Protein AF-A0A8H3FXN6-F1 (afdb_monomer_lite)

Radius of gyration: 30.07 Å; chains: 1; bounding box: 70×65×84 Å

Sequence (237 aa):
MEAPGNNITTRARGSSIWLNCTPSPLRTSATRGKISKSPIVSVREIRSPSSLTPKPKRKKPSRAVKRASSKTYAPARLQRAVHLRLAGPGREQMASTIAQCPVLTPEFRSIQDRHQALASTGCTAQFCQAGRMLHTDEPRVGENRALKVVEEDAKIFLQELHQEHFFGSDEAFCERLRTVLKEIRTGAVNAKIRQTQKQGKVGGNWTQTPAELEFGLRRAWRNSRKCIMRSHCEELK

Foldseek 3Di:
DDDDDDDDPPPPPDDDLVPPLDPDPPPPPDDDDDDDDDDDDDDDDDDDDDDDDDDDDDDDDDDDDDDDDDDDDDDDDPDPPPPPPPPDDDPPVVVPPLPDPDPCDPVNVVVCRVQVDDDDQLDDSVGHCVPPPDRPPDDDPPFFDALVVVLVVLLRLLVVCVVVVVDVDSVRSSVVSVVQNVQQVVQWDFDQHPVVSDTHIGTGDDDDDPVSVLVVQLVCLLPPPPDPVNVCSVVDD

Secondary structure (DSSP, 8-state):
--------------S-GGGTT-------------------------------PPPP--PPPP-----------PPP-----------PPPTTSSTTTTT------HHHHHHHHH-S-PPP---BTTB--TT-SS-TTPPPTT---BHHHHHHHHHHHHHHHHHTT-SSSHHHHHHHHHHHHHHHHHT-EEEE-TTT-SEEEEPPP-PPPHHHHHHHHHHHHHT-TT-S-GGGGGG--

pLDDT: mean 70.96, std 23.9, range [34.94, 98.12]

InterPro domains:
  IPR004030 Nitric oxide synthase, N-terminal [PF02898] (166-236)
  IPR036119 Nitric oxide synthase, N-terminal domain superfamily [SSF56512] (114-233)
  IPR044943 Nitric oxide synthase, domain 1 superfamily [G3DSA:3.90.340.10] (113-237)

Organism: NCBI:txid116794

Structure (mmCIF, N/CA/C/O backbone):
data_AF-A0A8H3FXN6-F1
#
_entry.id   AF-A0A8H3FXN6-F1
#
loop_
_atom_site.group_PDB
_atom_site.id
_atom_site.type_symbol
_atom_site.label_atom_id
_atom_site.label_alt_id
_atom_site.label_comp_id
_atom_site.label_asym_id
_atom_site.label_entity_id
_atom_site.label_seq_id
_atom_site.pdbx_PDB_ins_code
_atom_site.Cartn_x
_atom_site.Cartn_y
_atom_site.Cartn_z
_atom_site.occupancy
_atom_site.B_iso_or_equiv
_atom_site.auth_seq_id
_atom_site.auth_comp_id
_atom_site.auth_asym_id
_atom_site.auth_atom_id
_atom_site.pdbx_PDB_model_num
ATOM 1 N N . MET A 1 1 ? 32.580 -27.714 -35.916 1.00 43.75 1 MET A N 1
ATOM 2 C CA . MET A 1 1 ? 32.091 -28.384 -34.695 1.00 43.75 1 MET A CA 1
ATOM 3 C C . MET A 1 1 ? 32.712 -27.671 -33.512 1.00 43.75 1 MET A C 1
ATOM 5 O O . MET A 1 1 ? 33.821 -27.186 -33.665 1.00 43.75 1 MET A O 1
ATOM 9 N N . GLU A 1 2 ? 31.974 -27.623 -32.405 1.00 34.94 2 GLU A N 1
ATOM 10 C CA . GLU A 1 2 ? 32.249 -26.937 -31.129 1.00 34.94 2 GLU A CA 1
ATOM 11 C C . GLU A 1 2 ? 31.715 -25.500 -31.015 1.00 34.94 2 GLU A C 1
ATOM 13 O O . GLU A 1 2 ? 32.158 -24.564 -31.674 1.00 34.94 2 GLU A O 1
ATOM 18 N N . ALA A 1 3 ? 30.688 -25.378 -30.170 1.00 35.88 3 ALA A N 1
ATOM 19 C CA . ALA A 1 3 ? 30.017 -24.154 -29.759 1.00 35.88 3 ALA A CA 1
ATOM 20 C C . ALA A 1 3 ? 30.440 -23.811 -28.317 1.00 35.88 3 ALA A C 1
ATOM 22 O O . ALA A 1 3 ? 30.605 -24.732 -27.514 1.00 35.88 3 ALA A O 1
ATOM 23 N N . PRO A 1 4 ? 30.575 -22.528 -27.943 1.00 50.44 4 PRO A N 1
ATOM 24 C CA . PRO A 1 4 ? 30.863 -22.154 -26.564 1.00 50.44 4 PRO A CA 1
ATOM 25 C C . PRO A 1 4 ? 29.595 -22.182 -25.697 1.00 50.44 4 PRO A C 1
ATOM 27 O O . PRO A 1 4 ? 28.556 -21.618 -26.045 1.00 50.44 4 PRO A O 1
ATOM 30 N N . GLY A 1 5 ? 29.700 -22.875 -24.561 1.00 36.78 5 GLY A N 1
ATOM 31 C CA . GLY A 1 5 ? 28.634 -23.088 -23.587 1.00 36.78 5 GLY A CA 1
ATOM 32 C C . GLY A 1 5 ? 28.272 -21.835 -22.788 1.00 36.78 5 GLY A C 1
ATOM 33 O O . GLY A 1 5 ? 29.130 -21.134 -22.253 1.00 36.78 5 GLY A O 1
ATOM 34 N N . ASN A 1 6 ? 26.968 -21.599 -22.667 1.00 39.00 6 ASN A N 1
ATOM 35 C CA . ASN A 1 6 ? 26.384 -20.567 -21.822 1.00 39.00 6 ASN A CA 1
ATOM 36 C C . ASN A 1 6 ? 26.311 -21.058 -20.368 1.00 39.00 6 ASN A C 1
ATOM 38 O O . ASN A 1 6 ? 25.510 -21.934 -20.045 1.00 39.00 6 ASN A O 1
ATOM 42 N N . ASN A 1 7 ? 27.103 -20.457 -19.478 1.00 36.38 7 ASN A N 1
ATOM 43 C CA . ASN A 1 7 ? 26.926 -20.589 -18.032 1.00 36.38 7 ASN A CA 1
ATOM 44 C C . ASN A 1 7 ? 25.796 -19.656 -17.574 1.00 36.38 7 ASN A C 1
ATOM 46 O O . ASN A 1 7 ? 25.999 -18.463 -17.352 1.00 36.38 7 ASN A O 1
ATOM 50 N N . ILE A 1 8 ? 24.589 -20.206 -17.442 1.00 37.97 8 ILE A N 1
ATOM 51 C CA . ILE A 1 8 ? 23.464 -19.534 -16.789 1.00 37.97 8 ILE A CA 1
ATOM 52 C C . ILE A 1 8 ? 23.576 -19.808 -15.289 1.00 37.97 8 ILE A C 1
ATOM 54 O O . ILE A 1 8 ? 23.179 -20.860 -14.794 1.00 37.97 8 ILE A O 1
ATOM 58 N N . THR A 1 9 ? 24.118 -18.841 -14.554 1.00 35.47 9 THR A N 1
ATOM 59 C CA . THR A 1 9 ? 24.100 -18.832 -13.089 1.00 35.47 9 THR A CA 1
ATOM 60 C C . THR A 1 9 ? 22.669 -18.578 -12.613 1.00 35.47 9 THR A C 1
ATOM 62 O O . THR A 1 9 ? 22.231 -17.435 -12.469 1.00 35.47 9 THR A O 1
ATOM 65 N N . THR A 1 10 ? 21.906 -19.642 -12.368 1.00 35.72 10 THR A N 1
ATOM 66 C CA . THR A 1 10 ? 20.605 -19.581 -11.692 1.00 35.72 10 THR A CA 1
ATOM 67 C C . THR A 1 10 ? 20.797 -19.123 -10.249 1.00 35.72 10 THR A C 1
ATOM 69 O O . THR A 1 10 ? 21.102 -19.910 -9.355 1.00 35.72 10 THR A O 1
ATOM 72 N N . ARG A 1 11 ? 20.619 -17.821 -10.008 1.00 35.28 11 ARG A N 1
ATOM 73 C CA . ARG A 1 11 ? 20.567 -17.247 -8.662 1.00 35.28 11 ARG A CA 1
ATOM 74 C C . ARG A 1 11 ? 19.191 -17.548 -8.068 1.00 35.28 11 ARG A C 1
ATOM 76 O O . ARG A 1 11 ? 18.238 -16.805 -8.283 1.00 35.28 11 ARG A O 1
ATOM 83 N N . ALA A 1 12 ? 19.094 -18.650 -7.331 1.00 36.06 12 ALA A N 1
ATOM 84 C CA . ALA A 1 12 ? 17.946 -18.954 -6.491 1.00 36.06 12 ALA A CA 1
ATOM 85 C C . ALA A 1 12 ? 17.781 -17.844 -5.435 1.00 36.06 12 ALA A C 1
ATOM 87 O O . ALA A 1 12 ? 18.502 -17.800 -4.442 1.00 36.06 12 ALA A O 1
ATOM 88 N N . ARG A 1 13 ? 16.856 -16.906 -5.663 1.00 42.25 13 ARG A N 1
ATOM 89 C CA . ARG A 1 13 ? 16.330 -16.003 -4.629 1.00 42.25 13 ARG A CA 1
ATOM 90 C C . ARG A 1 13 ? 14.926 -16.479 -4.279 1.00 42.25 13 ARG A C 1
ATOM 92 O O . ARG A 1 13 ? 13.942 -15.932 -4.756 1.00 42.25 13 ARG A O 1
ATOM 99 N N . GLY A 1 14 ? 14.857 -17.549 -3.496 1.00 34.94 14 GLY A N 1
ATOM 100 C CA . GLY A 1 14 ? 13.618 -18.065 -2.932 1.00 34.94 14 GLY A CA 1
ATOM 101 C C . GLY A 1 14 ? 13.672 -17.994 -1.411 1.00 34.94 14 GLY A C 1
ATOM 102 O O . GLY A 1 14 ? 14.533 -18.612 -0.801 1.00 34.94 14 GLY A O 1
ATOM 103 N N . SER A 1 15 ? 12.738 -17.245 -0.825 1.00 42.34 15 SER A N 1
ATOM 104 C CA . SER A 1 15 ? 12.152 -17.501 0.498 1.00 42.34 15 SER A CA 1
ATOM 105 C C . SER A 1 15 ? 13.095 -17.724 1.687 1.00 42.34 15 SER A C 1
ATOM 107 O O . SER A 1 15 ? 13.259 -18.849 2.147 1.00 42.34 15 SER A O 1
ATOM 109 N N . SER A 1 16 ? 13.626 -16.651 2.286 1.00 39.72 16 SER A N 1
ATOM 110 C CA . SER A 1 16 ? 14.142 -16.701 3.678 1.00 39.72 16 SER A CA 1
ATOM 111 C C . SER A 1 16 ? 14.073 -15.380 4.470 1.00 39.72 16 SER A C 1
ATOM 113 O O . SER A 1 16 ? 14.360 -15.376 5.661 1.00 39.72 16 SER A O 1
ATOM 115 N N . ILE A 1 17 ? 13.654 -14.254 3.878 1.00 48.31 17 ILE A N 1
ATOM 116 C CA . ILE A 1 17 ? 13.797 -12.922 4.517 1.00 48.31 17 ILE A CA 1
ATOM 117 C C . ILE A 1 17 ? 12.803 -12.696 5.679 1.00 48.31 17 ILE A C 1
ATOM 119 O O . ILE A 1 17 ? 13.013 -11.837 6.532 1.00 48.31 17 ILE A O 1
ATOM 123 N N . TRP A 1 18 ? 11.753 -13.516 5.793 1.00 48.84 18 TRP A N 1
ATOM 124 C CA . TRP A 1 18 ? 10.743 -13.399 6.855 1.00 48.84 18 TRP A CA 1
ATOM 125 C C . TRP A 1 18 ? 11.292 -13.591 8.277 1.00 48.84 18 TRP A C 1
ATOM 127 O O . TRP A 1 18 ? 10.663 -13.141 9.233 1.00 48.84 18 TRP A O 1
ATOM 137 N N . LEU A 1 19 ? 12.453 -14.234 8.429 1.00 52.06 19 LEU A N 1
ATOM 138 C CA . LEU A 1 19 ? 13.020 -14.575 9.736 1.00 52.06 19 LEU A CA 1
ATOM 139 C C . LEU A 1 19 ? 13.847 -13.448 10.378 1.00 52.06 19 LEU A C 1
ATOM 141 O O . LEU A 1 19 ? 14.153 -13.540 11.562 1.00 52.06 19 LEU A O 1
ATOM 145 N N . ASN A 1 20 ? 14.169 -12.369 9.659 1.00 55.69 20 ASN A N 1
ATOM 146 C CA . ASN A 1 20 ? 15.193 -11.423 10.129 1.00 55.69 20 ASN A CA 1
ATOM 147 C C . ASN A 1 20 ? 14.648 -10.209 10.892 1.00 55.69 20 ASN A C 1
ATOM 149 O O . ASN A 1 20 ? 15.409 -9.509 11.554 1.00 55.69 20 ASN A O 1
ATOM 153 N N . CYS A 1 21 ? 13.335 -9.969 10.876 1.00 62.28 21 CYS A N 1
ATOM 154 C CA . CYS A 1 21 ? 12.732 -8.918 11.700 1.00 62.28 21 CYS A CA 1
ATOM 155 C C . CYS A 1 21 ? 12.259 -9.450 13.068 1.00 62.28 21 CYS A C 1
ATOM 157 O O . CYS A 1 21 ? 11.271 -8.955 13.618 1.00 62.28 21 CYS A O 1
ATOM 159 N N . THR A 1 22 ? 12.929 -10.460 13.633 1.00 56.00 22 THR A N 1
ATOM 160 C CA . THR A 1 22 ? 12.712 -10.846 15.033 1.00 56.00 22 THR A CA 1
ATOM 161 C C . THR A 1 22 ? 13.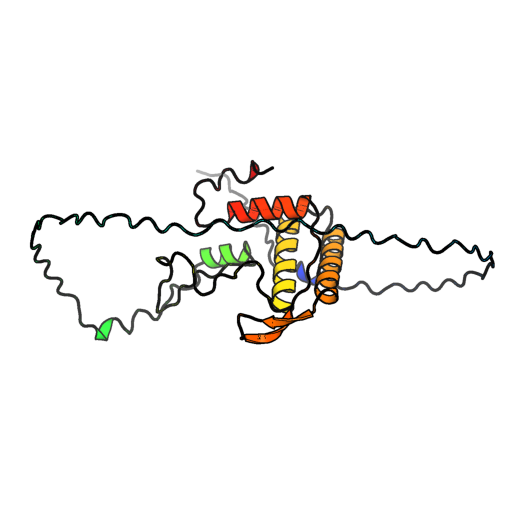175 -9.720 15.959 1.00 56.00 22 THR A C 1
ATOM 163 O O . THR A 1 22 ? 14.203 -9.096 15.692 1.00 56.00 22 THR A O 1
ATOM 166 N N . PRO A 1 23 ? 12.450 -9.427 17.050 1.00 47.31 23 PRO A N 1
ATOM 167 C CA . PRO A 1 23 ? 12.910 -8.458 18.031 1.00 47.31 23 PRO A CA 1
ATOM 168 C C . PRO A 1 23 ? 14.228 -8.949 18.640 1.00 47.31 23 PRO A C 1
ATOM 170 O O . PRO A 1 23 ? 14.245 -9.954 19.349 1.00 47.31 23 PRO A O 1
ATOM 173 N N . SER A 1 24 ? 15.329 -8.246 18.368 1.00 44.00 24 SER A N 1
ATOM 174 C CA . SER A 1 24 ? 16.576 -8.452 19.103 1.00 44.00 24 SER A CA 1
ATOM 175 C C . SER A 1 24 ? 16.290 -8.272 20.598 1.00 44.00 24 SER A C 1
ATOM 177 O O . SER A 1 24 ? 15.687 -7.258 20.972 1.00 44.00 24 SER A O 1
ATOM 179 N N . PRO A 1 25 ? 16.682 -9.220 21.468 1.00 41.62 25 PRO A N 1
ATOM 180 C CA . PRO A 1 25 ? 16.527 -9.041 22.899 1.00 41.62 25 PRO A CA 1
ATOM 181 C C . PRO A 1 25 ? 17.337 -7.813 23.317 1.00 41.62 25 PRO A C 1
ATOM 183 O O . PRO A 1 25 ? 18.534 -7.714 23.042 1.00 41.62 25 PRO A O 1
ATOM 186 N N . LEU A 1 26 ? 16.655 -6.858 23.950 1.00 43.12 26 LEU A N 1
ATOM 187 C CA . LEU A 1 26 ? 17.263 -5.696 24.586 1.00 43.12 26 LEU A CA 1
ATOM 188 C C . LEU A 1 26 ? 18.396 -6.183 25.492 1.00 43.12 26 LEU A C 1
ATOM 190 O O . LEU A 1 26 ? 18.160 -6.803 26.528 1.00 43.12 26 LEU A O 1
ATOM 194 N N . ARG A 1 27 ? 19.637 -5.909 25.088 1.00 36.97 27 ARG A N 1
ATOM 195 C CA . ARG A 1 27 ? 20.821 -6.125 25.912 1.00 36.97 27 ARG A CA 1
ATOM 196 C C . ARG A 1 27 ? 20.776 -5.091 27.033 1.00 36.97 27 ARG A C 1
ATOM 198 O O . ARG A 1 27 ? 21.241 -3.967 26.877 1.00 36.97 27 ARG A O 1
ATOM 205 N N . THR A 1 28 ? 20.162 -5.450 28.155 1.00 39.06 28 THR A N 1
ATOM 206 C CA . THR A 1 28 ? 20.217 -4.673 29.394 1.00 39.06 28 THR A CA 1
ATOM 207 C C . THR A 1 28 ? 21.632 -4.750 29.956 1.00 39.06 28 THR A C 1
ATOM 209 O O . THR A 1 28 ? 21.946 -5.612 30.772 1.00 39.06 28 THR A O 1
ATOM 212 N N . SER A 1 29 ? 22.511 -3.854 29.518 1.00 43.12 29 SER A N 1
ATOM 213 C CA . SER A 1 29 ? 23.706 -3.510 30.283 1.00 43.12 29 SER A CA 1
ATOM 214 C C . SER A 1 29 ? 23.284 -2.564 31.401 1.00 43.12 29 SER A C 1
ATOM 216 O O . SER A 1 29 ? 23.092 -1.367 31.194 1.00 43.12 29 SER A O 1
ATOM 218 N N . ALA A 1 30 ? 23.090 -3.138 32.586 1.00 43.09 30 ALA A N 1
ATOM 219 C CA . ALA A 1 30 ? 22.958 -2.404 33.828 1.00 43.09 30 ALA A CA 1
ATOM 220 C C . ALA A 1 30 ? 24.299 -1.733 34.160 1.00 43.09 30 ALA A C 1
ATOM 222 O O . ALA A 1 30 ? 25.241 -2.391 34.596 1.00 43.09 30 ALA A O 1
ATOM 223 N N . THR A 1 31 ? 24.376 -0.417 33.997 1.00 45.44 31 THR A N 1
ATOM 224 C CA . THR A 1 31 ? 25.416 0.411 34.613 1.00 45.44 31 THR A CA 1
ATOM 225 C C . THR A 1 31 ? 24.757 1.381 35.585 1.00 45.44 31 THR A C 1
ATOM 227 O O . THR A 1 31 ? 24.083 2.337 35.212 1.00 45.44 31 THR A O 1
ATOM 230 N N . ARG A 1 32 ? 24.955 1.089 36.876 1.00 45.00 32 ARG A N 1
ATOM 231 C CA . ARG A 1 32 ? 24.731 1.995 38.009 1.00 45.00 32 ARG A CA 1
ATOM 232 C C . ARG A 1 32 ? 25.528 3.282 37.769 1.00 45.00 32 ARG A C 1
ATOM 234 O O . ARG A 1 32 ? 26.749 3.280 37.893 1.00 45.00 32 ARG A O 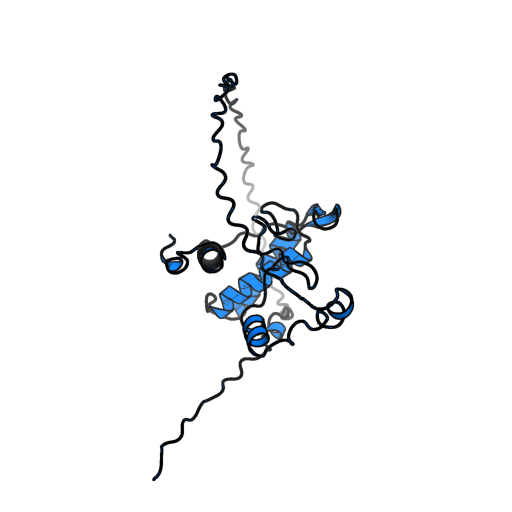1
ATOM 241 N N . GLY A 1 33 ? 24.835 4.372 37.456 1.00 38.41 33 GLY A N 1
ATOM 242 C CA . GLY A 1 33 ? 25.392 5.719 37.341 1.00 38.41 33 GLY A CA 1
ATOM 243 C C . GLY A 1 33 ? 24.646 6.672 38.267 1.00 38.41 33 GLY A C 1
ATOM 244 O O . GLY A 1 33 ? 23.422 6.675 38.310 1.00 38.41 33 GLY A O 1
ATOM 245 N N . LYS A 1 34 ? 25.408 7.410 39.069 1.00 41.28 34 LYS A N 1
ATOM 246 C CA . LYS A 1 34 ? 24.988 8.191 40.236 1.00 41.28 34 LYS A CA 1
ATOM 247 C C . LYS A 1 34 ? 23.980 9.300 39.911 1.00 41.28 34 LYS A C 1
ATOM 249 O O . LYS A 1 34 ? 24.088 9.997 38.910 1.00 41.28 34 LYS A O 1
ATOM 254 N N . ILE A 1 35 ? 23.064 9.489 40.858 1.00 43.03 35 ILE A N 1
ATOM 255 C CA . ILE A 1 35 ? 22.123 10.604 40.974 1.00 43.03 35 ILE A CA 1
ATOM 256 C C . ILE A 1 35 ? 22.919 11.909 41.107 1.00 43.03 35 ILE A C 1
ATOM 258 O O . ILE A 1 35 ? 23.628 12.096 42.095 1.00 43.03 35 ILE A O 1
ATOM 262 N N . SER A 1 36 ? 22.764 12.822 40.150 1.00 44.88 36 SER A N 1
ATOM 263 C CA . SER A 1 36 ? 23.049 14.243 40.347 1.00 44.88 36 SER A CA 1
ATOM 264 C C . SER A 1 36 ? 21.732 15.014 40.219 1.00 44.88 36 SER A C 1
ATOM 266 O O . SER A 1 36 ? 20.963 14.840 39.275 1.00 44.88 36 SER A O 1
ATOM 268 N N . LYS A 1 37 ? 21.432 15.785 41.267 1.00 44.28 37 LYS A N 1
ATOM 269 C CA . LYS A 1 37 ? 20.287 16.690 41.361 1.00 44.28 37 LYS A CA 1
ATOM 270 C C . LYS A 1 37 ? 20.626 17.957 40.586 1.00 44.28 37 LYS A C 1
ATOM 272 O O . LYS A 1 37 ? 21.710 18.508 40.756 1.00 44.28 37 LYS A O 1
ATOM 277 N N . SER A 1 38 ? 19.686 18.454 39.795 1.00 45.53 38 SER A N 1
ATOM 278 C CA . SER A 1 38 ? 19.695 19.815 39.253 1.00 45.53 38 SER A CA 1
ATOM 279 C C . SER A 1 38 ? 18.256 20.272 38.990 1.00 45.53 38 SER A C 1
ATOM 281 O O . SER A 1 38 ? 17.361 19.427 38.916 1.00 45.53 38 SER A O 1
ATOM 283 N N . PRO A 1 39 ? 18.004 21.591 38.989 1.00 47.50 39 PRO A N 1
ATOM 284 C CA . PRO A 1 39 ? 16.828 22.152 39.632 1.00 47.50 39 PRO A CA 1
ATOM 285 C C . PRO A 1 39 ? 15.616 22.329 38.718 1.00 47.50 39 PRO A C 1
ATOM 287 O O . PRO A 1 39 ? 15.704 22.426 37.497 1.00 47.50 39 PRO A O 1
ATOM 290 N N . ILE A 1 40 ? 14.477 22.403 39.402 1.00 43.97 40 ILE A N 1
ATOM 291 C CA . ILE A 1 40 ? 13.141 22.747 38.924 1.00 43.97 40 ILE A CA 1
ATOM 292 C C . ILE A 1 40 ? 13.190 24.083 38.175 1.00 43.97 40 ILE A C 1
ATOM 294 O O . ILE A 1 40 ? 13.468 25.121 38.774 1.00 43.97 40 ILE A O 1
ATOM 298 N N . VAL A 1 41 ? 12.852 24.060 36.886 1.00 42.34 41 VAL A N 1
ATOM 299 C CA . VAL A 1 41 ? 12.505 25.260 36.118 1.00 42.34 41 VAL A CA 1
ATOM 300 C C . VAL A 1 41 ? 11.041 25.141 35.709 1.00 42.34 41 VAL A C 1
ATOM 302 O O . VAL A 1 41 ? 10.660 24.315 34.884 1.00 42.34 41 VAL A O 1
ATOM 305 N N . SER A 1 42 ? 10.220 25.966 36.354 1.00 44.19 42 SER A N 1
ATOM 306 C CA . SER A 1 42 ? 8.819 26.210 36.025 1.00 44.19 42 SER A CA 1
ATOM 307 C C . SER A 1 42 ? 8.741 27.053 34.751 1.00 44.19 42 SER A C 1
ATOM 309 O O . SER A 1 42 ? 9.240 28.179 34.734 1.00 44.19 42 SER A O 1
ATOM 311 N N . VAL A 1 43 ? 8.109 26.535 33.693 1.00 46.00 43 VAL A N 1
ATOM 312 C CA . VAL A 1 43 ? 7.750 27.332 32.509 1.00 46.00 43 VAL A CA 1
ATOM 313 C C . VAL A 1 43 ? 6.287 27.100 32.144 1.00 46.00 43 VAL A C 1
ATOM 315 O O . VAL A 1 43 ? 5.907 26.101 31.545 1.00 46.00 43 VAL A O 1
ATOM 318 N N . ARG A 1 44 ? 5.499 28.082 32.582 1.00 40.97 44 ARG A N 1
ATOM 319 C CA . ARG A 1 44 ? 4.295 28.685 31.992 1.00 40.97 44 ARG A CA 1
ATOM 320 C C . ARG A 1 44 ? 3.542 27.903 30.907 1.00 40.97 44 ARG A C 1
ATOM 322 O O . ARG A 1 44 ? 3.939 27.813 29.751 1.00 40.97 44 ARG A O 1
ATOM 329 N N . GLU A 1 45 ? 2.342 27.526 31.323 1.00 39.91 45 GLU A N 1
ATOM 330 C CA . GLU A 1 45 ? 1.116 27.289 30.568 1.00 39.91 45 GLU A CA 1
ATOM 331 C C . GLU A 1 45 ? 0.883 28.341 29.459 1.00 39.91 45 GLU A C 1
ATOM 333 O O . GLU A 1 45 ? 0.582 29.505 29.729 1.00 39.91 45 GLU A O 1
ATOM 338 N N . ILE A 1 46 ? 1.006 27.931 28.192 1.00 43.16 46 ILE A N 1
ATOM 339 C CA . ILE A 1 46 ? 0.566 28.725 27.036 1.00 43.16 46 ILE A CA 1
ATOM 340 C C . ILE A 1 46 ? -0.866 28.301 26.703 1.00 43.16 46 ILE A C 1
ATOM 342 O O . ILE A 1 46 ? -1.112 27.286 26.049 1.00 43.16 46 ILE A O 1
ATOM 346 N N . ARG A 1 47 ? -1.826 29.104 27.170 1.00 36.78 47 ARG A N 1
ATOM 347 C CA . ARG A 1 47 ? -3.218 29.072 26.711 1.00 36.78 47 ARG A CA 1
ATOM 348 C C . ARG A 1 47 ? -3.266 29.457 25.233 1.00 36.78 47 ARG A C 1
ATOM 350 O O . ARG A 1 47 ? -2.889 30.567 24.869 1.00 36.78 47 ARG A O 1
ATOM 357 N N . SER A 1 48 ? -3.772 28.556 24.396 1.00 44.41 48 SER A N 1
ATOM 358 C CA . SER A 1 48 ? -4.139 28.865 23.011 1.00 44.41 48 SER A CA 1
ATOM 359 C C . SER A 1 48 ? -5.527 29.519 22.972 1.00 44.41 48 SER A C 1
ATOM 361 O O . SER A 1 48 ? -6.478 28.918 23.477 1.00 44.41 48 SER A O 1
ATOM 363 N N . PRO A 1 49 ? -5.689 30.717 22.386 1.00 47.25 49 PRO A N 1
ATOM 364 C CA . PRO A 1 49 ? -7.000 31.321 22.205 1.00 47.25 49 PRO A CA 1
ATOM 365 C C . PRO A 1 49 ? -7.729 30.713 21.001 1.00 47.25 49 PRO A C 1
ATOM 367 O O . PRO A 1 49 ? -7.351 30.867 19.841 1.00 47.25 49 PRO A O 1
ATOM 370 N N . SER A 1 50 ? -8.834 30.048 21.312 1.00 40.91 50 SER A N 1
ATOM 371 C CA . SER A 1 50 ? -9.930 29.711 20.413 1.00 40.91 50 SER A CA 1
ATOM 372 C C . SER A 1 50 ? -10.562 30.976 19.821 1.00 40.91 50 SER A C 1
ATOM 374 O O . SER A 1 50 ? -11.174 31.756 20.548 1.00 40.91 50 SER A O 1
ATOM 376 N N . SER A 1 51 ? -10.478 31.150 18.501 1.00 43.97 51 SER A N 1
ATOM 377 C CA . SER A 1 51 ? -11.327 32.088 17.757 1.00 43.97 51 SER A CA 1
ATOM 378 C C . SER A 1 51 ? -12.111 31.336 16.679 1.00 43.97 51 SER A C 1
ATOM 380 O O . SER A 1 51 ? -11.623 30.971 15.612 1.00 43.97 51 SER A O 1
ATOM 382 N N . LEU A 1 52 ? -13.369 31.060 17.021 1.00 42.25 52 LEU A N 1
ATOM 383 C CA . LEU A 1 52 ? -14.417 30.619 16.113 1.00 42.25 52 LEU A CA 1
ATOM 384 C C . LEU A 1 52 ? -14.841 31.818 15.262 1.00 42.25 52 LEU A C 1
ATOM 386 O O . LEU A 1 52 ? -15.425 32.766 15.782 1.00 42.25 52 LEU A O 1
ATOM 390 N N . THR A 1 53 ? -14.591 31.769 13.956 1.00 54.28 53 THR A N 1
ATOM 391 C CA . THR A 1 53 ? -15.272 32.650 13.001 1.00 54.28 53 THR A CA 1
ATOM 392 C C . THR A 1 53 ? -16.439 31.891 12.354 1.00 54.28 53 THR A C 1
ATOM 394 O O . THR A 1 53 ? -16.267 30.760 11.883 1.00 54.28 53 THR A O 1
ATOM 397 N N . PRO A 1 54 ? -17.661 32.454 12.344 1.00 48.69 54 PRO A N 1
ATOM 398 C CA . PRO A 1 54 ? -18.817 31.803 11.744 1.00 48.69 54 PRO A CA 1
ATOM 399 C C . PRO A 1 54 ? -18.756 31.877 10.210 1.00 48.69 54 PRO A C 1
ATOM 401 O O . PRO A 1 54 ? -18.675 32.951 9.617 1.00 48.69 54 PRO A O 1
ATOM 404 N N . LYS A 1 55 ? -18.832 30.712 9.551 1.00 53.09 55 LYS A N 1
ATOM 405 C CA . LYS A 1 55 ? -18.923 30.605 8.085 1.00 53.09 55 LYS A CA 1
ATOM 406 C C . LYS A 1 55 ? -20.251 31.192 7.568 1.00 53.09 55 LYS A C 1
ATOM 408 O O . LYS A 1 55 ? -21.311 30.830 8.087 1.00 53.09 55 LYS A O 1
ATOM 413 N N . PRO A 1 56 ? -20.243 32.004 6.495 1.00 50.84 56 PRO A N 1
ATOM 414 C CA . PRO A 1 56 ? -21.465 32.503 5.872 1.00 50.84 56 PRO A CA 1
ATOM 415 C C . PRO A 1 56 ? -22.231 31.383 5.148 1.00 50.84 56 PRO A C 1
ATOM 417 O O . PRO A 1 56 ? -21.684 30.631 4.336 1.00 50.84 56 PRO A O 1
ATOM 420 N N . LYS A 1 57 ? -23.535 31.287 5.436 1.00 48.56 57 LYS A N 1
ATOM 421 C CA . LYS A 1 57 ? -24.484 30.359 4.804 1.00 48.56 57 LYS A CA 1
ATOM 422 C C . LYS A 1 57 ? -24.646 30.704 3.316 1.00 48.56 57 LYS A C 1
ATOM 424 O O . LYS A 1 57 ? -25.368 31.633 2.962 1.00 48.56 57 LYS A O 1
ATOM 429 N N . ARG A 1 58 ? -24.012 29.933 2.426 1.00 49.84 58 ARG A N 1
ATOM 430 C CA . ARG A 1 58 ? -24.289 29.984 0.981 1.00 49.84 58 ARG A CA 1
ATOM 431 C C . ARG A 1 58 ? -25.680 29.404 0.694 1.00 49.84 58 ARG A C 1
ATOM 433 O O . ARG A 1 58 ? -25.925 28.217 0.904 1.00 49.84 58 ARG A O 1
ATOM 440 N N . LYS A 1 59 ? -26.581 30.264 0.209 1.00 51.72 59 LYS A N 1
ATOM 441 C CA . LYS A 1 59 ? -27.900 29.915 -0.339 1.00 51.72 59 LYS A CA 1
ATOM 442 C C . LYS A 1 59 ? -27.722 28.985 -1.550 1.00 51.72 59 LYS A C 1
ATOM 444 O O . LYS A 1 59 ? -26.952 29.295 -2.455 1.00 51.72 59 LYS A O 1
ATOM 449 N N . LYS A 1 60 ? -28.428 27.849 -1.564 1.00 49.84 60 LYS A N 1
ATOM 450 C CA . LYS A 1 60 ? -28.524 26.950 -2.726 1.00 49.84 60 LYS A CA 1
ATOM 451 C C . LYS A 1 60 ? -29.502 27.560 -3.744 1.00 49.84 60 LYS A C 1
ATOM 453 O O . LYS A 1 60 ? -30.644 27.799 -3.353 1.00 49.84 60 LYS A O 1
ATOM 458 N N . PRO A 1 61 ? -29.123 27.794 -5.011 1.00 50.34 61 PRO A N 1
ATOM 459 C CA . PRO A 1 61 ? -30.097 28.120 -6.040 1.00 50.34 61 PRO A CA 1
ATOM 460 C C . PRO A 1 61 ? -30.942 26.890 -6.391 1.00 50.34 61 PRO A C 1
ATOM 462 O O . PRO A 1 61 ? -30.461 25.757 -6.471 1.00 50.34 61 PRO A O 1
ATOM 465 N N . SER A 1 62 ? -32.232 27.157 -6.550 1.00 46.53 62 SER A N 1
ATOM 466 C CA . SER A 1 62 ? -33.309 26.235 -6.874 1.00 46.53 62 SER A CA 1
ATOM 467 C C . SER A 1 62 ? -33.096 25.520 -8.207 1.00 46.53 62 SER A C 1
ATOM 469 O O . SER A 1 62 ? -32.730 26.104 -9.224 1.00 46.53 62 SER A O 1
ATOM 471 N N . ARG A 1 63 ? -33.399 24.227 -8.170 1.00 42.38 63 ARG A N 1
ATOM 472 C CA . ARG A 1 63 ? -33.382 23.246 -9.250 1.00 42.38 63 ARG A CA 1
ATOM 473 C C . ARG A 1 63 ? -34.405 23.622 -10.334 1.00 42.38 63 ARG A C 1
ATOM 475 O O . ARG A 1 63 ? -35.595 23.400 -10.147 1.00 42.38 63 ARG A O 1
ATOM 482 N N . ALA A 1 64 ? -33.953 24.146 -11.472 1.00 42.59 64 ALA A N 1
ATOM 483 C CA . ALA A 1 64 ? -34.768 24.232 -12.684 1.00 42.59 64 ALA A CA 1
ATOM 484 C C . ALA A 1 64 ? -34.560 22.957 -13.516 1.00 42.59 64 ALA A C 1
ATOM 486 O O . ALA A 1 64 ? -33.530 22.769 -14.162 1.00 42.59 64 ALA A O 1
ATOM 487 N N . VAL A 1 65 ? -35.537 22.052 -13.461 1.00 45.66 65 VAL A N 1
ATOM 488 C CA . VAL A 1 65 ? -35.603 20.850 -14.298 1.00 45.66 65 VAL A CA 1
ATOM 489 C C . VAL A 1 65 ? -36.059 21.278 -15.693 1.00 45.66 65 VAL A C 1
ATOM 491 O O . VAL A 1 65 ? -37.252 21.442 -15.937 1.00 45.66 65 VAL A O 1
ATOM 494 N N . LYS A 1 66 ? -35.122 21.474 -16.626 1.00 44.66 66 LYS A N 1
ATOM 495 C CA . LYS A 1 66 ? -35.457 21.541 -18.054 1.00 44.66 66 LYS A CA 1
ATOM 496 C C . LYS A 1 66 ? -35.644 20.113 -18.568 1.00 44.66 66 LYS A C 1
ATOM 498 O O . LYS A 1 66 ? -34.684 19.356 -18.682 1.00 44.66 66 LYS A O 1
ATOM 503 N N . ARG A 1 67 ? -36.901 19.750 -18.846 1.00 42.59 67 ARG A N 1
ATOM 504 C CA . ARG A 1 67 ? -37.278 18.561 -19.623 1.00 42.59 67 ARG A CA 1
ATOM 505 C C . ARG A 1 67 ? -36.643 18.676 -21.011 1.00 42.59 67 ARG A C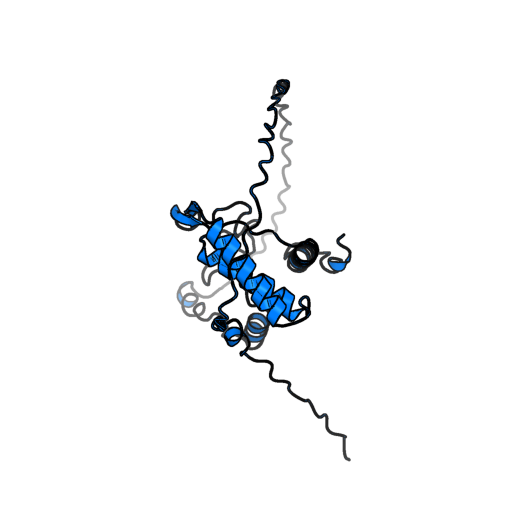 1
ATOM 507 O O . ARG A 1 67 ? -37.048 19.524 -21.799 1.00 42.59 67 ARG A O 1
ATOM 514 N N . ALA A 1 68 ? -35.650 17.840 -21.299 1.00 41.84 68 ALA A N 1
ATOM 515 C CA . ALA A 1 68 ? -35.175 17.645 -22.659 1.00 41.84 68 ALA A CA 1
ATOM 516 C C . ALA A 1 68 ? -36.120 16.667 -23.366 1.00 41.84 68 ALA A C 1
ATOM 518 O O . ALA A 1 68 ? -36.331 15.544 -22.914 1.00 41.84 68 ALA A O 1
ATOM 519 N N . SER A 1 69 ? -36.714 17.157 -24.450 1.00 42.16 69 SER A N 1
ATOM 520 C CA . SER A 1 69 ? -37.571 16.436 -25.381 1.00 42.16 69 SER A CA 1
ATOM 521 C C . SER A 1 69 ? -36.890 15.163 -25.886 1.00 42.16 69 SER A C 1
ATOM 523 O O . SER A 1 69 ? -35.861 15.220 -26.558 1.00 42.16 69 SER A O 1
ATOM 525 N N . SER A 1 70 ? -37.500 14.017 -25.601 1.00 41.06 70 SER A N 1
ATOM 526 C CA . SER A 1 70 ? -37.208 12.727 -26.217 1.00 41.06 70 SER A CA 1
ATOM 527 C C . SER A 1 70 ? -37.478 12.805 -27.722 1.00 41.06 70 SER A C 1
ATOM 529 O O . SER A 1 70 ? -38.625 12.722 -28.155 1.00 41.06 70 SER A O 1
ATOM 531 N N . LYS A 1 71 ? -36.429 12.994 -28.531 1.00 42.19 71 LYS A N 1
ATOM 532 C CA . LYS A 1 71 ? -36.493 12.707 -29.967 1.00 42.19 71 LYS A CA 1
ATOM 533 C C . LYS A 1 71 ? -36.407 11.196 -30.144 1.00 42.19 71 LYS A C 1
ATOM 535 O O . LYS A 1 71 ? -35.366 10.586 -29.921 1.00 42.19 71 LYS A O 1
ATOM 540 N N . THR A 1 72 ? -37.537 10.617 -30.516 1.00 38.22 72 THR A N 1
ATOM 541 C CA . THR A 1 72 ? -37.709 9.242 -30.969 1.00 38.22 72 THR A CA 1
ATOM 542 C C . THR A 1 72 ? -36.843 9.031 -32.210 1.00 38.22 72 THR A C 1
ATOM 544 O O . THR A 1 72 ? -37.147 9.557 -33.277 1.00 38.22 72 THR A O 1
ATOM 547 N N . TYR A 1 73 ? -35.738 8.302 -32.073 1.00 38.19 73 TYR A N 1
ATOM 548 C CA . TYR A 1 73 ? -34.987 7.786 -33.213 1.00 38.19 73 TYR A CA 1
ATOM 549 C C . TYR A 1 73 ? -35.465 6.354 -33.443 1.00 38.19 73 TYR A C 1
ATOM 551 O O . TYR A 1 73 ? -35.195 5.467 -32.636 1.00 38.19 73 TYR A O 1
ATOM 559 N N . ALA A 1 74 ? -36.244 6.149 -34.501 1.00 41.53 74 ALA A N 1
ATOM 560 C CA . ALA A 1 74 ? -36.625 4.825 -34.967 1.00 41.53 74 ALA A CA 1
ATOM 561 C C . ALA A 1 74 ? -35.459 4.243 -35.785 1.00 41.53 74 ALA A C 1
ATOM 563 O O . ALA A 1 74 ? -35.113 4.826 -36.814 1.00 41.53 74 ALA A O 1
ATOM 564 N N . PRO A 1 75 ? -34.828 3.125 -35.383 1.00 48.28 75 PRO A N 1
ATOM 565 C CA . PRO A 1 75 ? -33.910 2.436 -36.273 1.00 48.28 75 PRO A CA 1
ATOM 566 C C . PRO A 1 75 ? -34.707 1.623 -37.300 1.00 48.28 75 PRO A C 1
ATOM 568 O O . PRO A 1 75 ? -35.564 0.805 -36.958 1.00 48.28 75 PRO A O 1
ATOM 571 N N . ALA A 1 76 ? -34.413 1.872 -38.575 1.00 45.06 76 ALA A N 1
ATOM 572 C CA . ALA A 1 76 ? -34.936 1.126 -39.705 1.00 45.06 76 ALA A CA 1
ATOM 573 C C . ALA A 1 76 ? -34.622 -0.374 -39.560 1.00 45.06 76 ALA A C 1
ATOM 575 O O . ALA A 1 76 ? -33.475 -0.780 -39.367 1.00 45.06 76 ALA A O 1
ATOM 576 N N . ARG A 1 77 ? -35.671 -1.198 -39.673 1.00 43.09 77 ARG A N 1
ATOM 577 C CA . ARG A 1 77 ? -35.595 -2.652 -39.837 1.00 43.09 77 ARG A CA 1
ATOM 578 C C . ARG A 1 77 ? -34.790 -2.982 -41.095 1.00 43.09 77 ARG A C 1
ATOM 580 O O . ARG A 1 77 ? -35.309 -2.890 -42.200 1.00 43.09 77 ARG A O 1
ATOM 587 N N . LEU A 1 78 ? -33.571 -3.469 -40.914 1.00 45.53 78 LEU A N 1
ATOM 588 C CA . LEU A 1 78 ? -32.910 -4.347 -41.876 1.00 45.53 78 LEU A CA 1
ATOM 589 C C . LEU A 1 78 ? -32.951 -5.757 -41.288 1.00 45.53 78 LEU A C 1
ATOM 591 O O . LEU A 1 78 ? -32.053 -6.196 -40.574 1.00 45.53 78 LEU A O 1
ATOM 595 N N . GLN A 1 79 ? -34.059 -6.455 -41.543 1.00 42.72 79 GLN A N 1
ATOM 596 C CA . GLN A 1 79 ? -34.145 -7.892 -41.315 1.00 42.72 79 GLN A CA 1
ATOM 597 C C . GLN A 1 79 ? -33.323 -8.594 -42.399 1.00 42.72 79 GLN A C 1
ATOM 599 O O . GLN A 1 79 ? -33.810 -8.857 -43.493 1.00 42.72 79 GLN A O 1
ATOM 604 N N . ARG A 1 80 ? -32.063 -8.912 -42.095 1.00 43.78 80 ARG A N 1
ATOM 605 C CA . ARG A 1 80 ? -31.388 -10.054 -42.719 1.00 43.78 80 ARG A CA 1
ATOM 606 C C . ARG A 1 80 ? -31.475 -11.217 -41.744 1.00 43.78 80 ARG A C 1
ATOM 608 O O . ARG A 1 80 ? -30.722 -11.292 -40.779 1.00 43.78 80 ARG A O 1
ATOM 615 N N . ALA A 1 81 ? -32.438 -12.097 -41.993 1.00 41.81 81 ALA A N 1
ATOM 616 C CA . ALA A 1 81 ? -32.516 -13.398 -41.354 1.00 41.81 81 ALA A CA 1
ATOM 617 C C . ALA A 1 81 ? -31.326 -14.243 -41.832 1.00 41.81 81 ALA A C 1
ATOM 619 O O . ALA A 1 81 ? -31.361 -14.833 -42.908 1.00 41.81 81 ALA A O 1
ATOM 620 N N . VAL A 1 82 ? -30.251 -14.278 -41.045 1.00 46.12 82 VAL A N 1
ATOM 621 C CA . VAL A 1 82 ? -29.219 -15.306 -41.188 1.00 46.12 82 VAL A CA 1
ATOM 622 C C . VAL A 1 82 ? -29.677 -16.484 -40.343 1.00 46.12 82 VAL A C 1
ATOM 624 O O . VAL A 1 82 ? -29.557 -16.482 -39.120 1.00 46.12 82 VAL A O 1
ATOM 627 N N . HIS A 1 83 ? -30.261 -17.478 -41.004 1.00 41.53 83 HIS A N 1
ATOM 628 C CA . HIS A 1 83 ? -30.637 -18.739 -40.384 1.00 41.53 83 HIS A CA 1
ATOM 629 C C . HIS A 1 83 ? -29.362 -19.567 -40.141 1.00 41.53 83 HIS A C 1
ATOM 631 O O . HIS A 1 83 ? -29.043 -20.494 -40.879 1.00 41.53 83 HIS A O 1
ATOM 637 N N . LEU A 1 84 ? -28.592 -19.210 -39.112 1.00 41.41 84 LEU A N 1
ATOM 638 C CA . LEU A 1 84 ? -27.499 -20.039 -38.608 1.00 41.41 84 LEU A CA 1
ATOM 639 C C . LEU A 1 84 ? -28.115 -21.182 -37.794 1.00 41.41 84 LEU A C 1
ATOM 641 O O . LEU A 1 84 ? -28.485 -21.019 -36.633 1.00 41.41 84 LEU A O 1
ATOM 645 N N . ARG A 1 85 ? -28.266 -22.350 -38.429 1.00 43.69 85 ARG A N 1
ATOM 646 C CA . ARG A 1 85 ? -28.493 -23.618 -37.728 1.00 43.69 85 ARG A CA 1
ATOM 647 C C . ARG A 1 85 ? -27.245 -23.933 -36.901 1.00 43.69 85 ARG A C 1
ATOM 649 O O . ARG A 1 85 ? -26.295 -24.512 -37.412 1.00 43.69 85 ARG A O 1
ATOM 656 N N . LEU A 1 86 ? -27.250 -23.558 -35.626 1.00 43.41 86 LEU A N 1
ATOM 657 C CA . LEU A 1 86 ? -26.328 -24.116 -34.642 1.00 43.41 86 LEU A CA 1
ATOM 658 C C . LEU A 1 86 ? -26.968 -25.383 -34.073 1.00 43.41 86 LEU A C 1
ATOM 660 O O . LEU A 1 86 ? -27.734 -25.334 -33.115 1.00 43.41 86 LEU A O 1
ATOM 664 N N . ALA A 1 87 ? -26.668 -26.522 -34.694 1.00 48.94 87 ALA A N 1
ATOM 665 C CA . ALA A 1 87 ? -26.787 -27.809 -34.027 1.00 48.94 87 ALA A CA 1
ATOM 666 C C . ALA A 1 87 ? -25.619 -27.909 -33.031 1.00 48.94 87 ALA A C 1
ATOM 668 O O . ALA A 1 87 ? -24.504 -28.259 -33.405 1.00 48.94 87 ALA A O 1
ATOM 669 N N . GLY A 1 88 ? -25.859 -27.496 -31.785 1.00 48.22 88 GLY A N 1
ATOM 670 C CA . GLY A 1 88 ? -24.935 -27.676 -30.664 1.00 48.22 88 GLY A CA 1
ATOM 671 C C . GLY A 1 88 ? -25.409 -28.823 -29.762 1.00 48.22 88 GLY A C 1
ATOM 672 O O . GLY A 1 88 ? -26.621 -29.001 -29.620 1.00 48.22 88 GLY A O 1
ATOM 673 N N . PRO A 1 89 ? -24.497 -29.613 -29.168 1.00 43.06 89 PRO A N 1
ATOM 674 C CA . PRO A 1 89 ? -24.855 -30.763 -28.343 1.00 43.06 89 PRO A CA 1
ATOM 675 C C . PRO A 1 89 ? -25.607 -30.344 -27.070 1.00 43.06 89 PRO A C 1
ATOM 677 O O . PRO A 1 89 ? -25.481 -29.218 -26.584 1.00 43.06 89 PRO A O 1
ATOM 680 N N . GLY A 1 90 ? -26.426 -31.267 -26.558 1.00 41.62 90 GLY A N 1
ATOM 681 C CA . GLY A 1 90 ? -27.368 -31.057 -25.460 1.00 41.62 90 GLY A CA 1
ATOM 682 C C . GLY A 1 90 ? -26.751 -30.471 -24.185 1.00 41.62 90 GLY A C 1
ATOM 683 O O . GLY A 1 90 ? -25.616 -30.765 -23.810 1.00 41.62 90 GLY A O 1
ATOM 684 N N . ARG A 1 91 ? -27.559 -29.658 -23.489 1.00 52.22 91 ARG A N 1
ATOM 685 C CA . ARG A 1 91 ? -27.221 -28.935 -22.247 1.00 52.22 91 ARG A CA 1
ATOM 686 C C . ARG A 1 91 ? -26.682 -29.811 -21.108 1.00 52.22 91 ARG A C 1
ATOM 688 O O . ARG A 1 91 ? -26.059 -29.272 -20.201 1.00 52.22 91 ARG A O 1
ATOM 695 N N . GLU A 1 92 ? -26.885 -31.124 -21.143 1.00 47.88 92 GLU A N 1
ATOM 696 C CA . GLU A 1 92 ? -26.463 -32.031 -20.068 1.00 47.88 92 GLU A CA 1
ATOM 697 C C . GLU A 1 92 ? -24.979 -32.427 -20.131 1.00 47.88 92 GLU A C 1
ATOM 699 O O . GLU A 1 92 ? -24.414 -32.789 -19.104 1.00 47.88 92 GLU A O 1
ATOM 704 N N . GLN A 1 93 ? -24.296 -32.273 -21.274 1.00 44.31 93 GLN A N 1
ATOM 705 C CA . GLN A 1 93 ? -22.864 -32.615 -21.386 1.00 44.31 93 GLN A CA 1
ATOM 706 C C . GLN A 1 93 ? -21.908 -31.443 -21.103 1.00 44.31 93 GLN A C 1
ATOM 708 O O . GLN A 1 93 ? -20.707 -31.654 -20.956 1.00 44.31 93 GLN A O 1
ATOM 713 N N . MET A 1 94 ? -22.407 -30.210 -20.953 1.00 46.16 94 MET A N 1
ATOM 714 C CA . MET A 1 94 ? -21.564 -29.057 -20.592 1.00 46.16 94 MET A CA 1
ATOM 715 C C . MET A 1 94 ? -21.277 -28.945 -19.086 1.00 46.16 94 MET A C 1
ATOM 717 O O . MET A 1 94 ? -20.343 -28.248 -18.698 1.00 46.16 94 MET A O 1
ATOM 721 N N . ALA A 1 95 ? -22.025 -29.644 -18.228 1.00 43.50 95 ALA A N 1
ATOM 722 C CA . ALA A 1 95 ? -21.842 -29.563 -16.777 1.00 43.50 95 ALA A CA 1
ATOM 723 C C . ALA A 1 95 ? -20.597 -30.319 -16.267 1.00 43.50 95 ALA A C 1
ATOM 725 O O . ALA A 1 95 ? -20.084 -29.996 -15.198 1.00 43.50 95 ALA A O 1
ATOM 726 N N . SER A 1 96 ? -20.076 -31.289 -17.029 1.00 44.66 96 SER A N 1
ATOM 727 C CA . SER A 1 96 ? -18.983 -32.168 -16.580 1.00 44.66 96 SER A CA 1
ATOM 728 C C . SER A 1 96 ? -17.575 -31.688 -16.962 1.00 44.66 96 SER A C 1
ATOM 730 O O . SER A 1 96 ? -16.597 -32.243 -16.464 1.00 44.66 96 SER A O 1
ATOM 732 N N . THR A 1 97 ? -17.441 -30.665 -17.813 1.00 44.94 97 THR A N 1
ATOM 733 C CA . THR A 1 97 ? -16.130 -30.249 -18.368 1.00 44.94 97 THR A CA 1
ATOM 734 C C . THR A 1 97 ? -15.683 -28.859 -17.894 1.00 44.94 97 THR A C 1
ATOM 736 O O . THR A 1 97 ? -14.553 -28.455 -18.137 1.00 44.94 97 THR A O 1
ATOM 739 N N . ILE A 1 98 ? -16.521 -28.131 -17.145 1.00 50.12 98 ILE A N 1
ATOM 740 C CA . ILE A 1 98 ? -16.194 -26.796 -16.588 1.00 50.12 98 ILE A CA 1
ATOM 741 C C . ILE A 1 98 ? -15.561 -26.912 -15.178 1.00 50.12 98 ILE A C 1
ATOM 743 O O . ILE A 1 98 ? -15.303 -25.922 -14.501 1.00 50.12 98 ILE A O 1
ATOM 747 N N . ALA A 1 99 ? -15.266 -28.129 -14.712 1.00 48.72 99 ALA A N 1
ATOM 748 C CA . ALA A 1 99 ? -14.687 -28.369 -13.387 1.00 48.72 99 ALA A CA 1
ATOM 749 C C . ALA A 1 99 ? -13.151 -28.255 -13.330 1.00 48.72 99 ALA A C 1
ATOM 751 O O . ALA A 1 99 ? -12.568 -28.430 -12.262 1.00 48.72 99 ALA A O 1
ATOM 752 N N . GLN A 1 100 ? -12.478 -27.952 -14.441 1.00 47.66 100 GLN A N 1
ATOM 753 C CA . GLN A 1 100 ? -11.030 -27.757 -14.453 1.00 47.66 100 GLN A CA 1
ATOM 754 C C . GLN A 1 100 ? -10.719 -26.323 -14.868 1.00 47.66 100 GLN A C 1
ATOM 756 O O . GLN A 1 100 ? -10.555 -26.014 -16.046 1.00 47.66 100 GLN A O 1
ATOM 761 N N . CYS A 1 101 ? -10.602 -25.432 -13.876 1.00 50.56 101 CYS A N 1
ATOM 762 C CA . CYS A 1 101 ? -9.704 -24.292 -14.041 1.00 50.56 101 CYS A CA 1
ATOM 763 C C . CYS A 1 101 ? -8.367 -24.864 -14.535 1.00 50.56 101 CYS A C 1
ATOM 765 O O . CYS A 1 101 ? -7.870 -25.791 -13.885 1.00 50.56 101 CYS A O 1
ATOM 767 N N . PRO A 1 102 ? -7.800 -24.383 -15.657 1.00 54.31 102 PRO A N 1
ATOM 768 C CA . PRO A 1 102 ? -6.506 -24.862 -16.102 1.00 54.31 102 PRO A CA 1
ATOM 769 C C . PRO A 1 102 ? -5.535 -24.696 -14.935 1.00 54.31 102 PRO A C 1
ATOM 771 O O . PRO A 1 102 ? -5.410 -23.618 -14.350 1.00 54.31 102 PRO A O 1
ATOM 774 N N . VAL A 1 103 ? -4.978 -25.839 -14.546 1.00 57.28 103 VAL A N 1
ATOM 775 C CA . VAL A 1 103 ? -3.970 -26.070 -13.513 1.00 57.28 103 VAL A CA 1
ATOM 776 C C . VAL A 1 103 ? -3.053 -24.858 -13.380 1.00 57.28 103 VAL A C 1
ATOM 778 O O . VAL A 1 103 ? -2.632 -24.343 -14.410 1.00 57.28 103 VAL A O 1
ATOM 781 N N . LEU A 1 104 ? -2.738 -24.435 -12.141 1.00 62.12 104 LEU A N 1
ATOM 782 C CA . LEU A 1 104 ? -1.730 -23.407 -11.826 1.00 62.12 104 LEU A CA 1
ATOM 783 C C . LEU A 1 104 ? -0.561 -23.497 -12.811 1.00 62.12 104 LEU A C 1
ATOM 785 O O . LEU A 1 104 ? 0.329 -24.335 -12.636 1.00 62.12 104 LEU A O 1
ATOM 789 N N . THR A 1 105 ? -0.581 -22.665 -13.848 1.00 76.31 105 THR A N 1
ATOM 790 C CA . THR A 1 105 ? 0.448 -22.737 -14.872 1.00 76.31 105 THR A CA 1
ATOM 791 C C . THR A 1 105 ? 1.759 -22.234 -14.257 1.00 76.31 105 THR A C 1
ATOM 793 O O . THR A 1 105 ? 1.728 -21.449 -13.294 1.00 76.31 105 THR A O 1
ATOM 796 N N . PRO A 1 106 ? 2.928 -22.683 -14.741 1.00 84.69 106 PRO A N 1
ATOM 797 C CA . PRO A 1 106 ? 4.221 -22.162 -14.288 1.00 84.69 106 PRO A CA 1
ATOM 798 C C . PRO A 1 106 ? 4.284 -20.623 -14.287 1.00 84.69 106 PRO A C 1
ATOM 800 O O . PRO A 1 106 ? 4.898 -20.014 -13.414 1.00 84.69 106 PRO A O 1
ATOM 803 N N . GLU A 1 107 ? 3.576 -19.987 -15.216 1.00 84.44 107 GLU A N 1
ATOM 804 C CA . GLU A 1 107 ? 3.444 -18.541 -15.365 1.00 84.44 107 GLU A CA 1
ATOM 805 C C . GLU A 1 107 ? 2.645 -17.929 -14.218 1.00 84.44 107 GLU A C 1
ATOM 807 O O . GLU A 1 107 ? 3.080 -16.930 -13.651 1.00 84.44 107 GLU A O 1
ATOM 812 N N . PHE A 1 108 ? 1.515 -18.531 -13.827 1.00 83.62 108 PHE A N 1
ATOM 813 C CA . PHE A 1 108 ? 0.753 -18.052 -12.674 1.00 83.62 108 PHE A CA 1
ATOM 814 C C . PHE A 1 108 ? 1.582 -18.131 -11.389 1.00 83.62 108 PHE A C 1
ATOM 816 O O . PHE A 1 108 ? 1.584 -17.180 -10.611 1.00 83.62 108 PHE A O 1
ATOM 823 N N . ARG A 1 109 ? 2.351 -19.214 -11.201 1.00 84.12 109 ARG A N 1
ATOM 824 C CA . ARG A 1 109 ? 3.289 -19.319 -10.071 1.00 84.12 109 ARG A CA 1
ATOM 825 C C . ARG A 1 109 ? 4.346 -18.223 -10.127 1.00 84.12 109 ARG A C 1
ATOM 827 O O . ARG A 1 109 ? 4.531 -17.523 -9.144 1.00 84.12 109 ARG A O 1
ATOM 834 N N . SER A 1 110 ? 4.948 -17.985 -11.293 1.00 85.88 110 SER A N 1
ATOM 835 C CA . SER A 1 110 ? 5.934 -16.909 -11.454 1.00 85.88 110 SER A CA 1
ATOM 836 C C . SER A 1 110 ? 5.352 -15.520 -11.163 1.00 85.88 110 SER A C 1
ATOM 838 O O . SER A 1 110 ? 6.038 -14.673 -10.594 1.00 85.88 110 SER A O 1
ATOM 840 N N . ILE A 1 111 ? 4.092 -15.275 -11.534 1.00 85.38 111 ILE A N 1
ATOM 841 C CA . ILE A 1 111 ? 3.381 -14.034 -11.203 1.00 85.38 111 ILE A CA 1
ATOM 842 C C . ILE A 1 111 ? 3.169 -13.942 -9.691 1.00 85.38 111 ILE A C 1
ATOM 844 O O . ILE A 1 111 ? 3.442 -12.896 -9.114 1.00 85.38 111 ILE A O 1
ATOM 848 N N . GLN A 1 112 ? 2.719 -15.019 -9.049 1.00 83.12 112 GLN A N 1
ATOM 849 C CA . GLN A 1 112 ? 2.486 -15.063 -7.606 1.00 83.12 112 GLN A CA 1
ATOM 850 C C . GLN A 1 112 ? 3.785 -14.891 -6.801 1.00 83.12 112 GLN A C 1
ATOM 852 O O . GLN A 1 112 ? 3.785 -14.208 -5.780 1.00 83.12 112 GLN A O 1
ATOM 857 N N . ASP A 1 113 ? 4.900 -15.430 -7.295 1.00 82.19 113 ASP A N 1
ATOM 858 C CA . ASP A 1 113 ? 6.222 -15.279 -6.683 1.00 82.19 113 ASP A CA 1
ATOM 859 C C . ASP A 1 113 ? 6.724 -13.828 -6.755 1.00 82.19 113 ASP A C 1
ATOM 861 O O . ASP A 1 113 ? 7.368 -13.343 -5.825 1.00 82.19 113 ASP A O 1
ATOM 865 N N . ARG A 1 114 ? 6.422 -13.116 -7.851 1.00 80.94 114 ARG A N 1
ATOM 866 C CA . ARG A 1 114 ? 6.815 -11.706 -8.042 1.00 80.94 114 ARG A CA 1
ATOM 867 C C . ARG A 1 114 ? 5.845 -10.711 -7.412 1.00 80.94 114 ARG A C 1
ATOM 869 O O . ARG A 1 114 ? 6.239 -9.587 -7.116 1.00 80.94 114 ARG A O 1
ATOM 876 N N . HIS A 1 115 ? 4.582 -11.090 -7.247 1.00 82.19 115 HIS A N 1
ATOM 877 C CA . HIS A 1 115 ? 3.514 -10.216 -6.778 1.00 82.19 115 HIS A CA 1
ATOM 878 C C . HIS A 1 115 ? 2.794 -10.858 -5.597 1.00 82.19 115 HIS A C 1
ATOM 880 O O . HIS A 1 115 ? 1.880 -11.665 -5.762 1.00 82.19 115 HIS A O 1
ATOM 886 N N . GLN A 1 116 ? 3.183 -10.445 -4.391 1.00 77.56 116 GLN A N 1
ATOM 887 C CA . GLN A 1 116 ? 2.646 -11.002 -3.148 1.00 77.56 116 GLN A CA 1
ATOM 888 C C . GLN A 1 116 ? 1.155 -10.690 -2.940 1.00 77.56 116 GLN A C 1
ATOM 890 O O . GLN A 1 116 ? 0.444 -11.493 -2.338 1.00 77.56 116 GLN A O 1
ATOM 895 N N . ALA A 1 117 ? 0.658 -9.568 -3.474 1.00 82.62 117 ALA A N 1
ATOM 896 C CA . ALA A 1 117 ? -0.766 -9.238 -3.490 1.00 82.62 117 ALA A CA 1
ATOM 897 C C . ALA A 1 117 ? -1.315 -9.211 -4.919 1.00 82.62 117 ALA A C 1
ATOM 899 O O . ALA A 1 117 ? -1.066 -8.281 -5.688 1.00 82.62 117 ALA A O 1
ATOM 900 N N . LEU A 1 118 ? -2.144 -10.199 -5.256 1.00 85.50 118 LEU A N 1
ATOM 901 C CA . LEU A 1 118 ? -2.949 -10.178 -6.473 1.00 85.50 118 LEU A CA 1
ATOM 902 C C . LEU A 1 118 ? -4.370 -9.730 -6.141 1.00 85.50 118 LEU A C 1
ATOM 904 O O . LEU A 1 118 ? -5.085 -10.368 -5.370 1.00 85.50 118 LEU A O 1
ATOM 908 N N . ALA A 1 119 ? -4.798 -8.624 -6.747 1.00 84.56 119 ALA A N 1
ATOM 909 C CA . ALA A 1 119 ? -6.172 -8.164 -6.611 1.00 84.56 119 ALA A CA 1
ATOM 910 C C . ALA A 1 119 ? -7.132 -9.123 -7.326 1.00 84.56 119 ALA A C 1
ATOM 912 O O . ALA A 1 119 ? -6.897 -9.508 -8.477 1.00 84.56 119 ALA A O 1
ATOM 913 N N . SER A 1 120 ? -8.254 -9.432 -6.675 1.00 87.50 120 SER A N 1
ATOM 914 C CA . SER A 1 120 ? -9.291 -10.283 -7.254 1.00 87.50 120 SER A CA 1
ATOM 915 C C . SER A 1 120 ? -9.769 -9.766 -8.619 1.00 87.50 120 SER A C 1
ATOM 917 O O . SER A 1 120 ? -9.790 -8.562 -8.916 1.00 87.50 120 SER A O 1
ATOM 919 N N . THR A 1 121 ? -10.135 -10.700 -9.488 1.00 88.00 121 THR A N 1
ATOM 920 C CA . THR A 1 121 ? -10.780 -10.407 -10.771 1.00 88.00 121 THR A CA 1
ATOM 921 C C . THR A 1 121 ? -12.299 -10.317 -10.633 1.00 88.00 121 THR A C 1
ATOM 923 O O . THR A 1 121 ? -12.961 -9.923 -11.588 1.00 88.00 121 THR A O 1
ATOM 926 N N . GLY A 1 122 ? -12.864 -10.691 -9.479 1.00 88.50 122 GLY A N 1
ATOM 927 C CA . GLY A 1 122 ? -14.307 -10.831 -9.262 1.00 88.50 122 GLY A CA 1
ATOM 928 C C . GLY A 1 122 ? -14.938 -12.010 -10.014 1.00 88.50 122 GLY A C 1
ATOM 929 O O . GLY A 1 122 ? -16.113 -12.317 -9.810 1.00 88.50 122 GLY A O 1
ATOM 930 N N . CYS A 1 123 ? -14.188 -12.684 -10.887 1.00 89.88 123 CYS A N 1
ATOM 931 C CA . CYS A 1 123 ? -14.653 -13.850 -11.624 1.00 89.88 123 CYS A CA 1
ATOM 932 C C . CYS A 1 123 ? -14.638 -15.094 -10.728 1.00 89.88 123 CYS A C 1
ATOM 934 O O . CYS A 1 123 ? -13.731 -15.288 -9.922 1.00 89.88 123 CYS A O 1
ATOM 936 N N . THR A 1 124 ? -15.623 -15.966 -10.910 1.00 89.88 124 THR A N 1
ATOM 937 C CA . THR A 1 124 ? -15.669 -17.312 -10.327 1.00 89.88 124 THR A CA 1
ATOM 938 C C . THR A 1 124 ? -15.704 -18.346 -11.451 1.00 89.88 124 THR A C 1
ATOM 940 O O . THR A 1 124 ? -15.920 -17.992 -12.610 1.00 89.88 124 THR A O 1
ATOM 943 N N . ALA A 1 125 ? -15.557 -19.633 -11.120 1.00 88.81 125 ALA A N 1
ATOM 944 C CA . ALA A 1 125 ? -15.696 -20.718 -12.100 1.00 88.81 125 ALA A CA 1
ATOM 945 C C . ALA A 1 125 ? -17.060 -20.713 -12.822 1.00 88.81 125 ALA A C 1
ATOM 947 O O . ALA A 1 125 ? -17.177 -21.218 -13.931 1.00 88.81 125 ALA A O 1
ATOM 948 N N . GLN A 1 126 ? -18.084 -20.125 -12.196 1.00 91.50 126 GLN A N 1
ATOM 949 C CA . GLN A 1 126 ? -19.453 -20.096 -12.710 1.00 91.50 126 GLN A CA 1
ATOM 950 C C . GLN A 1 126 ? -19.834 -18.754 -13.344 1.00 91.50 126 GLN A C 1
ATOM 952 O O . GLN A 1 126 ? -20.827 -18.674 -14.062 1.00 91.50 126 GLN A O 1
ATOM 957 N N . PHE A 1 127 ? -19.095 -17.676 -13.059 1.00 90.19 127 PHE A N 1
ATOM 958 C CA . PHE A 1 127 ? -19.498 -16.337 -13.477 1.00 90.19 127 PHE A CA 1
ATOM 959 C C . PHE A 1 127 ? -18.314 -15.419 -13.775 1.00 90.19 127 PHE A C 1
ATOM 961 O O . PHE A 1 127 ? -17.476 -15.145 -12.915 1.00 90.19 127 PHE A O 1
ATOM 968 N N . CYS A 1 128 ? -18.291 -14.868 -14.989 1.00 92.50 128 CYS A N 1
ATOM 969 C CA . CYS A 1 128 ? -17.306 -13.875 -15.404 1.00 92.50 128 CYS A CA 1
ATOM 970 C C . CYS A 1 128 ? -17.799 -12.451 -15.095 1.00 92.50 128 CYS A C 1
ATOM 972 O O . CYS A 1 128 ? -18.842 -12.028 -15.590 1.00 92.50 128 CYS A O 1
ATOM 974 N N . GLN A 1 129 ? -17.025 -11.683 -14.318 1.00 93.31 129 GLN A N 1
ATOM 975 C CA . GLN A 1 129 ? -17.326 -10.278 -14.002 1.00 93.31 129 GLN A CA 1
ATOM 976 C C . GLN A 1 129 ? -16.620 -9.266 -14.916 1.00 93.31 129 GLN A C 1
ATOM 978 O O . GLN A 1 129 ? -16.808 -8.068 -14.724 1.00 93.31 129 GLN A O 1
ATOM 983 N N . ALA A 1 130 ? -15.879 -9.710 -15.938 1.00 90.06 130 ALA A N 1
ATOM 984 C CA . ALA A 1 130 ? -15.071 -8.827 -16.789 1.00 90.06 130 ALA A CA 1
ATOM 985 C C . ALA A 1 130 ? -15.884 -7.740 -17.520 1.00 90.06 130 ALA A C 1
ATOM 987 O O . ALA A 1 130 ? -15.373 -6.654 -17.776 1.00 90.06 130 ALA A O 1
ATOM 988 N N . GLY A 1 131 ? -17.158 -8.007 -17.831 1.00 90.81 131 GLY A N 1
ATOM 989 C CA . GLY A 1 131 ? -18.056 -7.028 -18.455 1.00 90.81 131 GLY A CA 1
ATOM 990 C C . GLY A 1 131 ? -18.627 -5.981 -17.490 1.00 90.81 131 GLY A C 1
ATOM 991 O O . GLY A 1 131 ? -19.347 -5.081 -17.922 1.00 90.81 131 GLY A O 1
ATOM 992 N N . ARG A 1 132 ? -18.366 -6.083 -16.179 1.00 91.19 132 ARG A N 1
ATOM 993 C CA . ARG A 1 132 ? -18.900 -5.142 -15.187 1.00 91.19 132 ARG A CA 1
ATOM 994 C C . ARG A 1 132 ? -17.977 -3.943 -15.047 1.00 91.19 132 ARG A C 1
ATOM 996 O O . ARG A 1 132 ? -16.770 -4.071 -14.886 1.00 91.19 132 ARG A O 1
ATOM 1003 N N . MET A 1 133 ? -18.575 -2.755 -15.013 1.00 89.50 133 MET A N 1
ATOM 1004 C CA . MET A 1 133 ? -17.827 -1.520 -14.787 1.00 89.50 133 MET A CA 1
ATOM 1005 C C . MET A 1 133 ? -17.158 -1.486 -13.403 1.00 89.50 133 MET A C 1
ATOM 1007 O O . MET A 1 133 ? -16.059 -0.949 -13.285 1.00 89.50 133 MET A O 1
ATOM 1011 N N . LEU A 1 134 ? -17.803 -2.065 -12.384 1.00 87.31 134 LEU A N 1
ATOM 1012 C CA . LEU A 1 134 ? -17.299 -2.198 -11.015 1.00 87.31 134 LEU A CA 1
ATOM 1013 C C . LEU A 1 134 ? -17.421 -3.661 -10.586 1.00 87.31 134 LEU A C 1
ATOM 1015 O O . LEU A 1 134 ? -18.510 -4.239 -10.702 1.00 87.31 134 LEU A O 1
ATOM 1019 N N . HIS A 1 135 ? -16.332 -4.255 -10.099 1.00 88.75 135 HIS A N 1
ATOM 1020 C CA . HIS A 1 135 ? -16.382 -5.622 -9.582 1.00 88.75 135 HIS A CA 1
ATOM 1021 C C . HIS A 1 135 ? -17.040 -5.642 -8.197 1.00 88.75 135 HIS A C 1
ATOM 1023 O O . HIS A 1 135 ? -17.008 -4.664 -7.450 1.00 88.75 135 HIS A O 1
ATOM 1029 N N . THR A 1 136 ? -17.688 -6.757 -7.856 1.00 86.31 136 THR A N 1
ATOM 1030 C CA . THR A 1 136 ? -18.472 -6.861 -6.606 1.00 86.31 136 THR A CA 1
ATOM 1031 C C . THR A 1 136 ? -17.593 -6.791 -5.359 1.00 86.31 136 THR A C 1
ATOM 1033 O O . THR A 1 136 ? -18.013 -6.280 -4.323 1.00 86.31 136 THR A O 1
ATOM 1036 N N . ASP A 1 137 ? -16.385 -7.321 -5.476 1.00 86.56 137 ASP A N 1
ATOM 1037 C CA . ASP A 1 137 ? -15.391 -7.494 -4.425 1.00 86.56 137 ASP A CA 1
ATOM 1038 C C . ASP A 1 137 ? -14.278 -6.438 -4.466 1.00 86.56 137 ASP A C 1
ATOM 1040 O O . ASP A 1 137 ? -13.360 -6.485 -3.647 1.00 86.56 137 ASP A O 1
ATOM 1044 N N . GLU A 1 138 ? -14.364 -5.462 -5.377 1.00 83.94 138 GLU A N 1
ATOM 1045 C CA . GLU A 1 138 ? -13.421 -4.348 -5.429 1.00 83.94 138 GLU A CA 1
ATOM 1046 C C . GLU A 1 138 ? -13.555 -3.493 -4.152 1.00 83.94 138 GLU A C 1
ATOM 1048 O O . GLU A 1 138 ? -14.653 -2.996 -3.849 1.00 83.94 138 GLU A O 1
ATOM 1053 N N . PRO A 1 139 ? -12.471 -3.327 -3.369 1.00 81.94 139 PRO A N 1
ATOM 1054 C CA . PRO A 1 139 ? -12.512 -2.541 -2.144 1.00 81.94 139 PRO A CA 1
ATOM 1055 C C . PRO A 1 139 ? -12.758 -1.071 -2.485 1.00 81.94 139 PRO A C 1
ATOM 1057 O O . PRO A 1 139 ? -12.126 -0.526 -3.390 1.00 81.94 139 PRO A O 1
ATOM 1060 N N . ARG A 1 140 ? -13.660 -0.400 -1.756 1.00 84.38 140 ARG A N 1
ATOM 1061 C CA . ARG A 1 140 ? -13.881 1.038 -1.971 1.00 84.38 140 ARG A CA 1
ATOM 1062 C C . ARG A 1 140 ? -12.992 1.861 -1.053 1.00 84.38 140 ARG A C 1
ATOM 1064 O O . ARG A 1 140 ? -12.726 1.495 0.092 1.00 84.38 140 ARG A O 1
ATOM 1071 N N . VAL A 1 141 ? -12.565 3.010 -1.564 1.00 83.81 141 VAL A N 1
ATOM 1072 C CA . VAL A 1 141 ? -11.791 3.988 -0.798 1.00 83.81 141 VAL A CA 1
ATOM 1073 C C . VAL A 1 141 ? -12.620 4.492 0.387 1.00 83.81 141 VAL A C 1
ATOM 1075 O O . VAL A 1 141 ? -13.813 4.762 0.249 1.00 83.81 141 VAL A O 1
ATOM 1078 N N . GLY A 1 142 ? -11.978 4.621 1.550 1.00 84.19 142 GLY A N 1
ATOM 1079 C CA . GLY A 1 142 ? -12.605 5.120 2.778 1.00 84.19 142 GLY A CA 1
ATOM 1080 C C . GLY A 1 142 ? -13.418 4.080 3.553 1.00 84.19 142 GLY A C 1
ATOM 1081 O O . GLY A 1 142 ? -14.085 4.430 4.523 1.00 84.19 142 GLY A O 1
ATOM 1082 N N . GLU A 1 143 ? -13.386 2.809 3.151 1.00 87.81 143 GLU A N 1
ATOM 1083 C CA . GLU A 1 143 ? -14.073 1.749 3.884 1.00 87.81 143 GLU A CA 1
ATOM 1084 C C . GLU A 1 143 ? -13.269 1.235 5.075 1.00 87.81 143 GLU A C 1
ATOM 1086 O O . GLU A 1 143 ? -12.057 1.038 5.011 1.00 87.81 143 GLU A O 1
ATOM 1091 N N . ASN A 1 144 ? -13.991 0.921 6.150 1.00 92.00 144 ASN A N 1
ATOM 1092 C CA . ASN A 1 144 ? -13.438 0.245 7.313 1.00 92.00 144 ASN A CA 1
ATOM 1093 C C . ASN A 1 144 ? -12.988 -1.174 6.949 1.00 92.00 144 ASN A C 1
ATOM 1095 O O . ASN A 1 144 ? -13.820 -2.052 6.680 1.00 92.00 144 ASN A O 1
ATOM 1099 N N . ARG A 1 145 ? -11.674 -1.407 6.996 1.00 91.75 145 ARG A N 1
ATOM 1100 C CA . ARG A 1 145 ? -11.044 -2.714 6.772 1.00 91.75 145 ARG A CA 1
ATOM 1101 C C . ARG A 1 145 ? -10.542 -3.305 8.085 1.00 91.75 145 ARG A C 1
ATOM 1103 O O . ARG A 1 145 ? -10.101 -2.587 8.978 1.00 91.75 145 ARG A O 1
ATOM 1110 N N . ALA A 1 146 ? -10.627 -4.628 8.208 1.00 94.25 146 ALA A N 1
ATOM 1111 C CA . ALA A 1 146 ? -10.182 -5.330 9.408 1.00 94.25 146 ALA A CA 1
ATOM 1112 C C . ALA A 1 146 ? -8.696 -5.057 9.686 1.00 94.25 146 ALA A C 1
ATOM 1114 O O . ALA A 1 146 ? -7.892 -5.061 8.756 1.00 94.25 146 ALA A O 1
ATOM 1115 N N . LEU A 1 147 ? -8.328 -4.894 10.961 1.00 95.12 147 LEU A N 1
ATOM 1116 C CA . LEU A 1 147 ? -6.952 -4.601 11.384 1.00 95.12 147 LEU A CA 1
ATOM 1117 C C . LEU A 1 147 ? -5.915 -5.522 10.723 1.00 95.12 147 LEU A C 1
ATOM 1119 O O . LEU A 1 147 ? -4.941 -5.040 10.160 1.00 95.12 147 LEU A O 1
ATOM 1123 N N . LYS A 1 148 ? -6.163 -6.839 10.725 1.00 94.56 148 LYS A N 1
ATOM 1124 C CA . LYS A 1 148 ? -5.253 -7.828 10.121 1.00 94.56 148 LYS A CA 1
ATOM 1125 C C . LYS A 1 148 ? -5.014 -7.589 8.630 1.00 94.56 148 LYS A C 1
ATOM 1127 O O . LYS A 1 148 ? -3.904 -7.784 8.161 1.00 94.56 148 LYS A O 1
ATOM 1132 N N . VAL A 1 149 ? -6.050 -7.173 7.904 1.00 92.56 149 VAL A N 1
ATOM 1133 C CA . VAL A 1 149 ? -5.963 -6.907 6.464 1.00 92.56 149 VAL A CA 1
ATOM 1134 C C . VAL A 1 149 ? -5.121 -5.657 6.211 1.00 92.56 149 VAL A C 1
ATOM 1136 O O . VAL A 1 149 ? -4.273 -5.667 5.334 1.00 92.56 149 VAL A O 1
ATOM 1139 N N . VAL A 1 150 ? -5.312 -4.603 7.010 1.00 94.19 150 VAL A N 1
ATOM 1140 C CA . VAL A 1 150 ? -4.517 -3.369 6.892 1.00 94.19 150 VAL A CA 1
ATOM 1141 C C . VAL A 1 150 ? -3.049 -3.614 7.257 1.00 94.19 150 VAL A C 1
ATOM 1143 O O . VAL A 1 150 ? -2.167 -3.109 6.574 1.00 94.19 150 VAL A O 1
ATOM 1146 N N . GLU A 1 151 ? -2.772 -4.413 8.294 1.00 96.31 151 GLU A N 1
ATOM 1147 C CA . GLU A 1 151 ? -1.399 -4.806 8.649 1.00 96.31 151 GLU A CA 1
ATOM 1148 C C . GLU A 1 151 ? -0.714 -5.610 7.540 1.00 96.31 151 GLU A C 1
ATOM 1150 O O . GLU A 1 151 ? 0.480 -5.435 7.310 1.00 96.31 151 GLU A O 1
ATOM 1155 N N . GLU A 1 152 ? -1.444 -6.500 6.869 1.00 95.00 152 GLU A N 1
ATOM 1156 C CA . GLU A 1 152 ? -0.882 -7.313 5.794 1.00 95.00 152 GLU A CA 1
ATOM 1157 C C . GLU A 1 152 ? -0.603 -6.481 4.541 1.00 95.00 152 GLU A C 1
ATOM 1159 O O . GLU A 1 152 ? 0.502 -6.533 4.010 1.00 95.00 152 GLU A O 1
ATOM 1164 N N . ASP A 1 153 ? -1.543 -5.622 4.140 1.00 93.25 153 ASP A N 1
ATOM 1165 C CA . ASP A 1 153 ? -1.333 -4.682 3.035 1.00 93.25 153 ASP A CA 1
ATOM 1166 C C . ASP A 1 153 ? -0.123 -3.766 3.297 1.00 93.25 153 ASP A C 1
ATOM 1168 O O . ASP A 1 153 ? 0.643 -3.471 2.381 1.00 93.25 153 ASP A O 1
ATOM 1172 N N . ALA A 1 154 ? 0.089 -3.355 4.555 1.00 95.81 154 ALA A N 1
ATOM 1173 C CA . ALA A 1 154 ? 1.259 -2.577 4.965 1.00 95.81 154 ALA A CA 1
ATOM 1174 C C . ALA A 1 154 ? 2.574 -3.313 4.762 1.00 95.81 154 ALA A C 1
ATOM 1176 O O . ALA A 1 154 ? 3.531 -2.738 4.242 1.00 95.81 154 ALA A O 1
ATOM 1177 N N . LYS A 1 155 ? 2.625 -4.580 5.184 1.00 95.94 155 LYS A N 1
ATOM 1178 C CA . LYS A 1 155 ? 3.810 -5.420 5.008 1.00 95.94 155 LYS A CA 1
ATOM 1179 C C . LYS A 1 155 ? 4.123 -5.577 3.534 1.00 95.94 155 LYS A C 1
ATOM 1181 O O . LYS A 1 155 ? 5.254 -5.315 3.151 1.00 95.94 155 LYS A O 1
ATOM 1186 N N . ILE A 1 156 ? 3.121 -5.937 2.733 1.00 94.62 156 ILE A N 1
ATOM 1187 C CA . ILE A 1 156 ? 3.293 -6.162 1.298 1.00 94.62 156 ILE A CA 1
ATOM 1188 C C . ILE A 1 156 ? 3.804 -4.885 0.629 1.00 94.62 156 ILE A C 1
ATOM 1190 O O . ILE A 1 156 ? 4.799 -4.930 -0.085 1.00 94.62 156 ILE A O 1
ATOM 1194 N N . PHE A 1 157 ? 3.205 -3.729 0.926 1.00 95.19 157 PHE A N 1
ATOM 1195 C CA . PHE A 1 157 ? 3.663 -2.448 0.387 1.00 95.19 157 PHE A CA 1
ATOM 1196 C C . PHE A 1 157 ? 5.126 -2.130 0.750 1.00 95.19 157 PHE A C 1
ATOM 1198 O O . PHE A 1 157 ? 5.923 -1.779 -0.120 1.00 95.19 157 PHE A O 1
ATOM 1205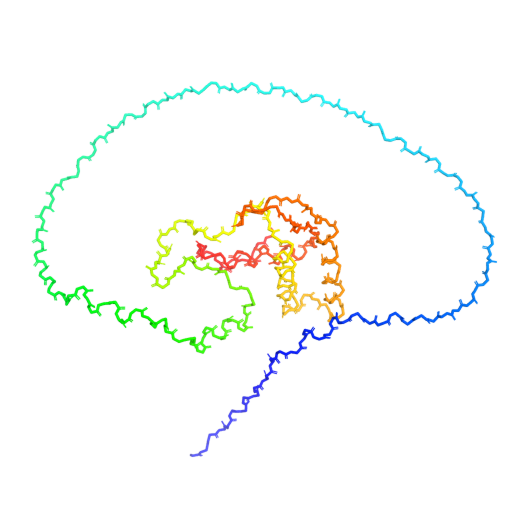 N N . LEU A 1 158 ? 5.511 -2.284 2.021 1.00 95.81 158 LEU A N 1
ATOM 1206 C CA . LEU A 1 158 ? 6.892 -2.041 2.457 1.00 95.81 158 LEU A CA 1
ATOM 1207 C C . LEU A 1 158 ? 7.875 -3.072 1.887 1.00 95.81 158 LEU A C 1
ATOM 1209 O O . LEU A 1 158 ? 9.039 -2.754 1.659 1.00 95.81 158 LEU A O 1
ATOM 1213 N N . GLN A 1 159 ? 7.425 -4.300 1.645 1.00 93.75 159 GLN A N 1
ATOM 1214 C CA . GLN A 1 159 ? 8.226 -5.333 0.997 1.00 93.75 159 GLN A CA 1
ATOM 1215 C C . GLN A 1 159 ? 8.458 -5.029 -0.478 1.00 93.75 159 GLN A C 1
ATOM 1217 O O . GLN A 1 159 ? 9.572 -5.229 -0.953 1.00 93.75 159 GLN A O 1
ATOM 1222 N N . GLU A 1 160 ? 7.459 -4.507 -1.191 1.00 93.12 160 GLU A N 1
ATOM 1223 C CA . GLU A 1 160 ? 7.651 -4.024 -2.562 1.00 93.12 160 GLU A CA 1
ATOM 1224 C C . GLU A 1 160 ? 8.701 -2.903 -2.606 1.00 93.12 160 GLU A C 1
ATOM 1226 O O . GLU A 1 160 ? 9.602 -2.944 -3.438 1.00 93.12 160 GLU A O 1
ATOM 1231 N N . LEU A 1 161 ? 8.656 -1.956 -1.663 1.00 94.44 161 LEU A N 1
ATOM 1232 C CA . LEU A 1 161 ? 9.683 -0.914 -1.528 1.00 94.44 161 LEU A CA 1
ATOM 1233 C C . LEU A 1 161 ? 11.080 -1.497 -1.260 1.00 94.44 161 LEU A C 1
ATOM 1235 O O . LEU A 1 161 ? 12.068 -1.057 -1.844 1.00 94.44 161 LEU A O 1
ATOM 1239 N N . HIS A 1 162 ? 11.179 -2.499 -0.385 1.00 93.69 162 HIS A N 1
ATOM 1240 C CA . HIS A 1 162 ? 12.450 -3.160 -0.074 1.00 93.69 162 HIS A CA 1
ATOM 1241 C C . HIS A 1 162 ? 13.039 -3.905 -1.272 1.00 93.69 162 HIS A C 1
ATOM 1243 O O . HIS A 1 162 ? 14.240 -3.808 -1.520 1.00 93.69 162 HIS A O 1
ATOM 1249 N N . GLN A 1 163 ? 12.198 -4.575 -2.060 1.00 90.88 163 GLN A N 1
ATOM 1250 C CA . GLN A 1 163 ? 12.614 -5.258 -3.289 1.00 90.88 163 GLN A CA 1
ATOM 1251 C C . GLN A 1 163 ? 13.135 -4.289 -4.356 1.00 90.88 163 GLN A C 1
ATOM 1253 O O . GLN A 1 163 ? 14.051 -4.638 -5.094 1.00 90.88 163 GLN A O 1
ATOM 1258 N N . GLU A 1 164 ? 12.595 -3.072 -4.401 1.00 91.38 164 GLU A N 1
ATOM 1259 C CA . GLU A 1 164 ? 13.035 -1.987 -5.290 1.00 91.38 164 GLU A CA 1
ATOM 1260 C C . GLU A 1 164 ? 14.211 -1.185 -4.695 1.00 91.38 164 GLU A C 1
ATOM 1262 O O . GLU A 1 164 ? 14.529 -0.093 -5.159 1.00 91.38 164 GLU A O 1
ATOM 1267 N N . HIS A 1 165 ? 14.874 -1.719 -3.658 1.00 91.81 165 HIS A N 1
ATOM 1268 C CA . HIS A 1 165 ? 16.047 -1.126 -3.010 1.00 91.81 165 HIS A CA 1
ATOM 1269 C C . HIS A 1 165 ? 15.817 0.290 -2.454 1.00 91.81 165 HIS A C 1
ATOM 1271 O O . HIS A 1 165 ? 16.746 1.089 -2.354 1.00 91.81 165 HIS A O 1
ATOM 1277 N N . PHE A 1 166 ? 14.581 0.593 -2.043 1.00 93.25 166 PHE A N 1
ATOM 1278 C CA . PHE A 1 166 ? 14.232 1.880 -1.438 1.00 93.25 166 PHE A CA 1
ATOM 1279 C C . PHE A 1 166 ? 14.915 2.097 -0.079 1.00 93.25 166 PHE A C 1
ATOM 1281 O O . PHE A 1 166 ? 15.273 3.217 0.283 1.00 93.25 166 PHE A O 1
ATOM 1288 N N . PHE A 1 167 ? 15.087 1.023 0.694 1.00 91.38 167 PHE A N 1
ATOM 1289 C CA . PHE A 1 167 ? 15.775 1.068 1.981 1.00 91.38 167 PHE A CA 1
ATOM 1290 C C . PHE A 1 167 ? 17.274 0.837 1.790 1.00 91.38 167 PHE A C 1
ATOM 1292 O O . PHE A 1 167 ? 17.679 -0.075 1.073 1.00 91.38 167 PHE A O 1
ATOM 1299 N N . GLY A 1 168 ? 18.097 1.627 2.484 1.00 90.12 168 GLY A N 1
ATOM 1300 C CA . GLY A 1 168 ? 19.555 1.476 2.440 1.00 90.12 168 GLY A CA 1
ATOM 1301 C C . GLY A 1 168 ? 20.075 0.205 3.122 1.00 90.12 168 GLY A C 1
ATOM 1302 O O . GLY A 1 168 ? 21.169 -0.248 2.800 1.00 90.12 168 GLY A O 1
ATOM 1303 N N . SER A 1 169 ? 19.307 -0.379 4.050 1.00 93.69 169 SER A N 1
ATOM 1304 C CA . SER A 1 169 ? 19.643 -1.641 4.715 1.00 93.69 169 SER A CA 1
ATOM 1305 C C . SER A 1 169 ? 18.395 -2.427 5.131 1.00 93.69 169 SER A C 1
ATOM 1307 O O . SER A 1 169 ? 17.289 -1.877 5.212 1.00 93.69 169 SER A O 1
ATOM 1309 N N . ASP A 1 170 ? 18.579 -3.713 5.432 1.00 93.94 170 ASP A N 1
ATOM 1310 C CA . ASP A 1 170 ? 17.517 -4.591 5.936 1.00 93.94 170 ASP A CA 1
ATOM 1311 C C . ASP A 1 170 ? 17.032 -4.150 7.328 1.00 93.94 170 ASP A C 1
ATOM 1313 O O . ASP A 1 170 ? 15.842 -4.239 7.639 1.00 93.94 170 ASP A O 1
ATOM 1317 N N . GLU A 1 171 ? 17.922 -3.602 8.160 1.00 95.06 171 GLU A N 1
ATOM 1318 C CA . GLU A 1 171 ? 17.569 -3.057 9.472 1.00 95.06 171 GLU A CA 1
ATOM 1319 C C . GLU A 1 171 ? 16.634 -1.855 9.346 1.00 95.06 171 GLU A C 1
ATOM 1321 O O . GLU A 1 171 ? 15.645 -1.786 10.081 1.00 95.06 171 GLU A O 1
ATOM 1326 N N . ALA A 1 172 ? 16.902 -0.951 8.395 1.00 95.25 172 ALA A N 1
ATOM 1327 C CA . ALA A 1 172 ? 16.057 0.211 8.131 1.00 95.25 172 ALA A CA 1
ATOM 1328 C C . ALA A 1 172 ? 14.652 -0.211 7.672 1.00 95.25 172 ALA A C 1
ATOM 1330 O O . ALA A 1 172 ? 13.650 0.335 8.142 1.00 95.25 172 ALA A O 1
ATOM 1331 N N . PHE A 1 173 ? 14.562 -1.237 6.818 1.00 96.06 173 PHE A N 1
ATOM 1332 C CA . PHE A 1 173 ? 13.288 -1.852 6.442 1.00 96.06 173 PHE A CA 1
ATOM 1333 C C . PHE A 1 173 ? 12.557 -2.435 7.663 1.00 96.06 173 PHE A C 1
ATOM 1335 O O . PHE A 1 173 ? 11.396 -2.096 7.910 1.00 96.06 173 PHE A O 1
ATOM 1342 N N . CYS A 1 174 ? 13.225 -3.271 8.468 1.00 97.06 174 CYS A N 1
ATOM 1343 C CA . CYS A 1 174 ? 12.610 -3.874 9.651 1.00 97.06 174 CYS A CA 1
ATOM 1344 C C . CYS A 1 174 ? 12.165 -2.815 10.674 1.00 97.06 174 CYS A C 1
ATOM 1346 O O . CYS A 1 174 ? 11.130 -2.976 11.327 1.00 97.06 174 CYS A O 1
ATOM 1348 N N . GLU A 1 175 ? 12.927 -1.733 10.841 1.00 97.31 175 GLU A N 1
ATOM 1349 C CA . GLU A 1 175 ? 12.562 -0.617 11.711 1.00 97.31 175 GLU A CA 1
ATOM 1350 C C . GLU A 1 175 ? 11.333 0.128 11.200 1.00 97.31 175 GLU A C 1
ATOM 1352 O O . GLU A 1 175 ? 10.383 0.338 11.967 1.00 97.31 175 GLU A O 1
ATOM 1357 N N . ARG A 1 176 ? 11.299 0.461 9.906 1.00 97.50 176 ARG A N 1
ATOM 1358 C CA . ARG A 1 176 ? 10.135 1.105 9.298 1.00 97.50 176 ARG A CA 1
ATOM 1359 C C . ARG A 1 176 ? 8.894 0.228 9.422 1.00 97.50 176 ARG A C 1
ATOM 1361 O O . ARG A 1 176 ? 7.844 0.721 9.833 1.00 97.50 176 ARG A O 1
ATOM 1368 N N . LEU A 1 177 ? 9.027 -1.072 9.165 1.00 97.56 177 LEU A N 1
ATOM 1369 C CA . LEU A 1 177 ? 7.943 -2.038 9.302 1.00 97.56 177 LEU A CA 1
ATOM 1370 C C . LEU A 1 177 ? 7.397 -2.095 10.733 1.00 97.56 177 LEU A C 1
ATOM 1372 O O . LEU A 1 177 ? 6.183 -2.029 10.938 1.00 97.56 177 LEU A O 1
ATOM 1376 N N . ARG A 1 178 ? 8.277 -2.171 11.739 1.00 97.88 178 ARG A N 1
ATOM 1377 C CA . ARG A 1 178 ? 7.875 -2.156 13.155 1.00 97.88 178 ARG A CA 1
ATOM 1378 C C . ARG A 1 178 ? 7.125 -0.874 13.514 1.00 97.88 178 ARG A C 1
ATOM 1380 O O . ARG A 1 178 ? 6.092 -0.946 14.180 1.00 97.88 178 ARG A O 1
ATOM 1387 N N . THR A 1 179 ? 7.622 0.272 13.059 1.00 98.06 179 THR A N 1
ATOM 1388 C CA . THR A 1 179 ? 7.005 1.584 13.297 1.00 98.06 179 THR A CA 1
ATOM 1389 C C . THR A 1 179 ? 5.609 1.662 12.686 1.00 98.06 179 THR A C 1
ATOM 1391 O O . THR A 1 179 ? 4.648 1.944 13.398 1.00 98.06 179 THR A O 1
ATOM 1394 N N . VAL A 1 180 ? 5.467 1.303 11.409 1.00 98.12 180 VAL A N 1
ATOM 1395 C CA . VAL A 1 180 ? 4.181 1.325 10.698 1.00 98.12 180 VAL A CA 1
ATOM 1396 C C . VAL A 1 180 ? 3.163 0.386 11.349 1.00 98.12 180 VAL A C 1
ATOM 1398 O O . VAL A 1 180 ? 2.041 0.797 11.643 1.00 98.12 180 VAL A O 1
ATOM 1401 N N . LEU A 1 181 ? 3.547 -0.854 11.666 1.00 98.00 181 LEU A N 1
ATOM 1402 C CA . LEU A 1 181 ? 2.644 -1.794 12.341 1.00 98.00 181 LEU A CA 1
ATOM 1403 C C . LEU A 1 181 ? 2.221 -1.293 13.729 1.00 98.00 181 LEU A C 1
ATOM 1405 O O . LEU A 1 181 ? 1.079 -1.501 14.144 1.00 98.00 181 LEU A O 1
ATOM 1409 N N . LYS A 1 182 ? 3.116 -0.614 14.455 1.00 97.88 182 LYS A N 1
ATOM 1410 C CA . LYS A 1 182 ? 2.786 0.013 15.739 1.00 97.88 182 LYS A CA 1
ATOM 1411 C C . LYS A 1 182 ? 1.791 1.163 15.562 1.00 97.88 182 LYS A C 1
ATOM 1413 O O . LYS A 1 182 ? 0.829 1.223 16.329 1.00 97.88 182 LYS A O 1
ATOM 1418 N N . GLU A 1 183 ? 1.980 2.036 14.572 1.00 97.88 183 GLU A N 1
ATOM 1419 C CA . GLU A 1 183 ? 1.054 3.136 14.257 1.00 97.88 183 GLU A CA 1
ATOM 1420 C C . GLU A 1 183 ? -0.353 2.606 13.950 1.00 97.88 183 GLU A C 1
ATOM 1422 O O . GLU A 1 183 ? -1.312 2.998 14.619 1.00 97.88 183 GLU A O 1
ATOM 1427 N N . ILE A 1 184 ? -0.466 1.624 13.045 1.00 97.81 184 ILE A N 1
ATOM 1428 C CA . ILE A 1 184 ? -1.745 0.994 12.670 1.00 97.81 184 ILE A CA 1
ATOM 1429 C C . ILE A 1 184 ? -2.475 0.447 13.895 1.00 97.81 184 ILE A C 1
ATOM 1431 O O . ILE A 1 184 ? -3.680 0.649 14.054 1.00 97.81 184 ILE A O 1
ATOM 1435 N N . ARG A 1 185 ? -1.756 -0.274 14.764 1.00 97.25 185 ARG A N 1
ATOM 1436 C CA . ARG A 1 185 ? -2.332 -0.891 15.967 1.00 97.25 185 ARG A CA 1
ATOM 1437 C C . ARG A 1 185 ? -2.777 0.141 16.989 1.00 97.25 185 ARG A C 1
ATOM 1439 O O . ARG A 1 185 ? -3.792 -0.078 17.650 1.00 97.25 185 ARG A O 1
ATOM 1446 N N . THR A 1 186 ? -2.019 1.226 17.124 1.00 97.19 186 THR A N 1
ATOM 1447 C CA . THR A 1 186 ? -2.296 2.307 18.077 1.00 97.19 186 THR A CA 1
ATOM 1448 C C . THR A 1 186 ? -3.495 3.137 17.625 1.00 97.19 186 THR A C 1
ATOM 1450 O O . THR A 1 186 ? -4.350 3.461 18.441 1.00 97.19 186 THR A O 1
ATOM 1453 N N . GLY A 1 187 ? -3.610 3.419 16.324 1.00 95.25 187 GLY A N 1
ATOM 1454 C CA . GLY A 1 187 ? -4.748 4.135 15.740 1.00 95.25 187 GLY A CA 1
ATOM 1455 C C . GLY A 1 187 ? -5.988 3.271 15.486 1.00 95.25 187 GLY A C 1
ATOM 1456 O O . GLY A 1 187 ? -6.961 3.754 14.911 1.00 95.25 187 GLY A O 1
ATOM 1457 N N . ALA A 1 188 ? -5.957 1.988 15.848 1.00 95.88 188 ALA A N 1
ATOM 1458 C CA . ALA A 1 188 ? -7.040 1.062 15.556 1.00 95.88 188 ALA A CA 1
ATOM 1459 C C . ALA A 1 188 ? -8.277 1.334 16.425 1.00 95.88 188 ALA A C 1
ATOM 1461 O O . ALA A 1 188 ? -8.194 1.387 17.653 1.00 95.88 188 ALA A O 1
ATOM 1462 N N . VAL A 1 189 ? -9.446 1.408 15.787 1.00 95.31 189 VAL A N 1
ATOM 1463 C CA . VAL A 1 189 ? -10.731 1.709 16.437 1.00 95.31 189 VAL A CA 1
ATOM 1464 C C . VAL A 1 189 ? -11.744 0.591 16.219 1.00 95.31 189 VAL A C 1
ATOM 1466 O O . VAL A 1 189 ? -11.683 -0.146 15.235 1.00 95.31 189 VAL A O 1
ATOM 1469 N N . ASN A 1 190 ? -12.705 0.457 17.131 1.00 95.06 190 ASN A N 1
ATOM 1470 C CA . ASN A 1 190 ? -13.827 -0.458 16.942 1.00 95.06 190 ASN A CA 1
ATOM 1471 C C . ASN A 1 190 ? -14.879 0.207 16.054 1.00 95.06 190 ASN A C 1
ATOM 1473 O O . ASN A 1 190 ? -15.453 1.229 16.426 1.00 95.06 190 ASN A O 1
ATOM 1477 N N . ALA A 1 191 ? -15.149 -0.376 14.889 1.00 92.44 191 ALA A N 1
ATOM 1478 C CA . ALA A 1 191 ? -16.196 0.103 13.996 1.00 92.44 191 ALA A CA 1
ATOM 1479 C C . ALA A 1 191 ? -16.806 -1.047 13.186 1.00 92.44 191 ALA A C 1
ATOM 1481 O O . ALA A 1 191 ? -16.369 -2.199 13.243 1.00 92.44 191 ALA A O 1
ATOM 1482 N N . LYS A 1 192 ? -17.866 -0.743 12.433 1.00 92.00 192 LYS A N 1
ATOM 1483 C CA . LYS A 1 192 ? -18.513 -1.718 11.552 1.00 92.00 192 LYS A CA 1
ATOM 1484 C C . LYS A 1 192 ? -17.636 -1.970 10.323 1.00 92.00 192 LYS A C 1
ATOM 1486 O O . LYS A 1 192 ? -17.313 -1.027 9.601 1.00 92.00 192 LYS A O 1
ATOM 1491 N N . ILE A 1 193 ? -17.291 -3.232 10.073 1.00 89.50 193 ILE A N 1
ATOM 1492 C CA . ILE A 1 193 ? -16.526 -3.671 8.898 1.00 89.50 193 ILE A CA 1
ATOM 1493 C C . ILE A 1 193 ? -17.518 -4.017 7.784 1.00 89.50 193 ILE A C 1
ATOM 1495 O O . ILE A 1 193 ? -18.405 -4.846 7.983 1.00 89.50 193 ILE A O 1
ATOM 1499 N N . ARG A 1 194 ? -17.397 -3.401 6.599 1.00 78.50 194 ARG A N 1
ATOM 1500 C CA . ARG A 1 194 ? -18.406 -3.545 5.526 1.00 78.50 194 ARG A CA 1
ATOM 1501 C C . ARG A 1 194 ? -18.516 -4.976 4.995 1.00 78.50 194 ARG A C 1
ATOM 1503 O O . ARG A 1 194 ? -19.629 -5.434 4.752 1.00 78.50 194 ARG A O 1
ATOM 1510 N N . GLN A 1 195 ? -17.391 -5.672 4.839 1.00 76.81 195 GLN A N 1
ATOM 1511 C CA . GLN A 1 195 ? -17.347 -7.024 4.264 1.00 76.81 195 GLN A CA 1
ATOM 1512 C C . GLN A 1 195 ? -18.180 -8.028 5.068 1.00 76.81 195 GLN A C 1
ATOM 1514 O O . GLN A 1 195 ? -18.875 -8.856 4.495 1.00 76.81 195 GLN A O 1
ATOM 1519 N N . THR A 1 196 ? -18.141 -7.932 6.398 1.00 81.38 196 THR A N 1
ATOM 1520 C CA . THR A 1 196 ? -18.860 -8.845 7.296 1.00 81.38 196 THR A CA 1
ATOM 1521 C C . THR A 1 196 ? -20.133 -8.233 7.871 1.00 81.38 196 THR A C 1
ATOM 1523 O O . THR A 1 196 ? -20.930 -8.951 8.464 1.00 81.38 196 THR A O 1
ATOM 1526 N N . GLN A 1 197 ? -20.309 -6.912 7.750 1.00 82.12 197 GLN A N 1
ATOM 1527 C CA . GLN A 1 197 ? -21.309 -6.109 8.466 1.00 82.12 197 GLN A CA 1
ATOM 1528 C C . GLN A 1 197 ? -21.243 -6.256 9.999 1.00 82.12 197 GLN A C 1
ATOM 1530 O O . GLN A 1 197 ? -22.147 -5.795 10.698 1.00 82.12 197 GLN A O 1
ATOM 1535 N N . LYS A 1 198 ? -20.166 -6.845 10.532 1.00 87.44 198 LYS A N 1
ATOM 1536 C CA . LYS A 1 198 ? -19.949 -7.065 11.965 1.00 87.44 198 LYS A CA 1
ATOM 1537 C C . LYS A 1 198 ? -19.111 -5.936 12.556 1.00 87.44 198 LYS A C 1
ATOM 1539 O O . LYS A 1 198 ? -18.309 -5.307 11.860 1.00 87.44 198 LYS A O 1
ATOM 1544 N N . GLN A 1 199 ? -19.301 -5.679 13.847 1.00 90.00 199 GLN A N 1
ATOM 1545 C CA . GLN A 1 199 ? -18.383 -4.831 14.601 1.00 90.00 199 GLN A CA 1
ATOM 1546 C C . GLN A 1 199 ? -17.051 -5.560 14.777 1.00 90.00 199 GLN A C 1
ATOM 1548 O O . GLN A 1 199 ? -17.018 -6.765 15.027 1.00 90.00 199 GLN A O 1
ATOM 1553 N N . GLY A 1 200 ? -15.953 -4.832 14.624 1.00 92.56 200 GLY A N 1
ATOM 1554 C CA . GLY A 1 200 ? -14.619 -5.366 14.831 1.00 92.56 200 GLY A CA 1
ATOM 1555 C C . GLY A 1 200 ? -13.572 -4.266 14.875 1.00 92.56 200 GLY A C 1
ATOM 1556 O O . GLY A 1 200 ? -13.868 -3.088 14.666 1.00 92.56 200 GLY A O 1
ATOM 1557 N N . LYS A 1 201 ? -12.332 -4.671 15.143 1.00 94.38 201 LYS A N 1
ATOM 1558 C CA . LYS A 1 201 ? -11.191 -3.760 15.171 1.00 94.38 201 LYS A CA 1
ATOM 1559 C C . LYS A 1 201 ? -10.772 -3.411 13.741 1.00 94.38 201 LYS A C 1
ATOM 1561 O O . LYS A 1 201 ? -10.396 -4.291 12.960 1.00 94.38 201 LYS A O 1
ATOM 1566 N N . VAL A 1 202 ? -10.865 -2.132 13.407 1.00 94.25 202 VAL A N 1
ATOM 1567 C CA . VAL A 1 202 ? -10.486 -1.548 12.118 1.00 94.25 202 VAL A CA 1
ATOM 1568 C C . VAL A 1 202 ? -9.053 -1.043 12.211 1.00 94.25 202 VAL A C 1
ATOM 1570 O O . VAL A 1 202 ? -8.644 -0.549 13.262 1.00 94.25 202 VAL A O 1
ATOM 1573 N N . GLY A 1 203 ? -8.276 -1.217 11.140 1.00 91.31 203 GLY A N 1
ATOM 1574 C CA . GLY A 1 203 ? -6.894 -0.735 11.094 1.00 91.31 203 GLY A CA 1
ATOM 1575 C C . GLY A 1 203 ? -6.819 0.785 11.235 1.00 91.31 203 GLY A C 1
ATOM 1576 O O . GLY A 1 203 ? -7.620 1.495 10.630 1.00 91.31 203 GLY A O 1
ATOM 1577 N N . GLY A 1 204 ? -5.877 1.267 12.046 1.00 91.31 204 GLY A N 1
ATOM 1578 C CA . GLY A 1 204 ? -5.557 2.688 12.125 1.00 91.31 204 GLY A CA 1
ATOM 1579 C C . GLY A 1 204 ? -4.800 3.176 10.892 1.00 91.31 204 GLY A C 1
ATOM 1580 O O . GLY A 1 204 ? -4.259 2.383 10.120 1.00 91.31 204 GLY A O 1
ATOM 1581 N N . ASN A 1 205 ? -4.738 4.495 10.736 1.00 92.81 205 ASN A N 1
ATOM 1582 C CA . ASN A 1 205 ? -3.912 5.131 9.713 1.00 92.81 205 ASN A CA 1
ATOM 1583 C C . ASN A 1 205 ? -2.434 5.109 10.139 1.00 92.81 205 ASN A C 1
ATOM 1585 O O . ASN A 1 205 ? -2.136 5.159 11.333 1.00 92.81 205 ASN A O 1
ATOM 1589 N N . TRP A 1 206 ? -1.522 5.103 9.168 1.00 95.88 206 TRP A N 1
ATOM 1590 C CA . TRP A 1 206 ? -0.113 5.440 9.381 1.00 95.88 206 TRP A CA 1
ATOM 1591 C C . TRP A 1 206 ? 0.286 6.586 8.458 1.00 95.88 206 TRP A C 1
ATOM 1593 O O . TRP A 1 206 ? -0.380 6.847 7.452 1.00 95.88 206 TRP A O 1
ATOM 1603 N N . THR A 1 207 ? 1.382 7.261 8.789 1.00 96.31 207 THR A N 1
ATOM 1604 C CA . THR A 1 207 ? 1.888 8.367 7.965 1.00 96.31 207 THR A CA 1
ATOM 1605 C C . THR A 1 207 ? 2.984 7.875 7.025 1.00 96.31 207 THR A C 1
ATOM 1607 O O . THR A 1 207 ? 4.024 7.387 7.474 1.00 96.31 207 THR A O 1
ATOM 1610 N N . GLN A 1 208 ? 2.745 7.971 5.716 1.00 96.56 208 GLN A N 1
ATOM 1611 C CA . GLN A 1 208 ? 3.744 7.656 4.688 1.00 96.56 208 GLN A CA 1
ATOM 1612 C C . GLN A 1 208 ? 4.729 8.814 4.517 1.00 96.56 208 GLN A C 1
ATOM 1614 O O . GLN A 1 208 ? 4.359 9.980 4.670 1.00 96.56 208 GLN A O 1
ATOM 1619 N N . THR A 1 209 ? 5.979 8.500 4.185 1.00 96.38 209 THR A N 1
ATOM 1620 C CA . THR A 1 209 ? 6.937 9.530 3.761 1.00 96.38 209 THR A CA 1
ATOM 1621 C C . THR A 1 209 ? 6.579 10.035 2.354 1.00 96.38 209 THR A C 1
ATOM 1623 O O . THR A 1 209 ? 5.923 9.313 1.600 1.00 96.38 209 THR A O 1
ATOM 1626 N N . PRO A 1 210 ? 7.009 11.247 1.948 1.00 95.94 210 PRO A N 1
ATOM 1627 C CA . PRO A 1 210 ? 6.754 11.744 0.593 1.00 95.94 210 PRO A CA 1
ATOM 1628 C C . PRO A 1 210 ? 7.242 10.786 -0.503 1.00 95.94 210 PRO A C 1
ATOM 1630 O O . PRO A 1 210 ? 6.538 10.560 -1.479 1.00 95.94 210 PRO A O 1
ATOM 1633 N N . ALA A 1 211 ? 8.402 10.162 -0.296 1.00 94.25 211 ALA A N 1
ATOM 1634 C CA . ALA A 1 211 ? 8.985 9.221 -1.246 1.00 94.25 211 ALA A CA 1
ATOM 1635 C C . ALA A 1 211 ? 8.237 7.870 -1.287 1.00 94.25 211 ALA A C 1
ATOM 1637 O O . ALA A 1 211 ? 8.040 7.312 -2.365 1.00 94.25 211 ALA A O 1
ATOM 1638 N N . GLU A 1 212 ? 7.748 7.366 -0.144 1.00 96.38 212 GLU A N 1
ATOM 1639 C CA . GLU A 1 212 ? 6.844 6.202 -0.116 1.00 96.38 212 GLU A CA 1
ATOM 1640 C C . GLU A 1 212 ? 5.545 6.499 -0.878 1.00 96.38 212 GLU A C 1
ATOM 1642 O O . GLU A 1 212 ? 5.063 5.665 -1.646 1.00 96.38 212 GLU A O 1
ATOM 1647 N N . LEU A 1 213 ? 4.988 7.697 -0.684 1.00 95.81 213 LEU A N 1
ATOM 1648 C CA . LEU A 1 213 ? 3.756 8.116 -1.339 1.00 95.81 213 LEU A CA 1
ATOM 1649 C C . LEU A 1 213 ? 3.940 8.241 -2.857 1.00 95.81 213 LEU A C 1
ATOM 1651 O O . LEU A 1 213 ? 3.115 7.729 -3.611 1.00 95.81 213 LEU A O 1
ATOM 1655 N N . GLU A 1 214 ? 5.025 8.870 -3.309 1.00 95.50 214 GLU A N 1
ATOM 1656 C CA . GLU A 1 214 ? 5.385 8.976 -4.728 1.00 95.50 214 GLU A C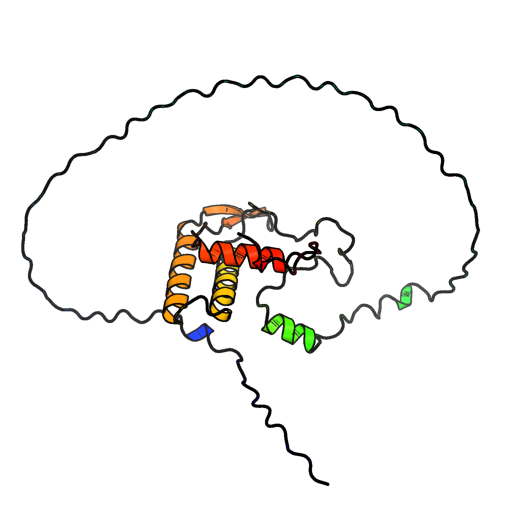A 1
ATOM 1657 C C . GLU A 1 214 ? 5.503 7.590 -5.375 1.00 95.50 214 GLU A C 1
ATOM 1659 O O . GLU A 1 214 ? 4.865 7.321 -6.398 1.00 95.50 214 GLU A O 1
ATOM 1664 N N . PHE A 1 215 ? 6.234 6.674 -4.732 1.00 94.88 215 PHE A N 1
ATOM 1665 C CA . PHE A 1 215 ? 6.341 5.287 -5.181 1.00 94.88 215 PHE A CA 1
ATOM 1666 C C . PHE A 1 215 ? 4.965 4.620 -5.284 1.00 94.88 215 PHE A C 1
ATOM 1668 O O . PHE A 1 215 ? 4.625 4.040 -6.319 1.00 94.88 215 PHE A O 1
ATOM 1675 N N . GLY A 1 216 ? 4.144 4.738 -4.237 1.00 94.75 216 GLY A N 1
ATOM 1676 C CA . GLY A 1 216 ? 2.800 4.169 -4.200 1.00 94.75 216 GLY A CA 1
ATOM 1677 C C . GLY A 1 216 ? 1.898 4.704 -5.312 1.00 94.75 216 GLY A C 1
ATOM 1678 O O . GLY A 1 216 ? 1.182 3.929 -5.948 1.00 94.75 216 GLY A O 1
ATOM 1679 N N . LEU A 1 217 ? 1.966 6.004 -5.606 1.00 96.19 217 LEU A N 1
ATOM 1680 C CA . LEU A 1 217 ? 1.200 6.636 -6.680 1.00 96.19 217 LEU A CA 1
ATOM 1681 C C . LEU A 1 217 ? 1.638 6.143 -8.064 1.00 96.19 217 LEU A C 1
ATOM 1683 O O . LEU A 1 217 ? 0.789 5.740 -8.867 1.00 96.19 217 LEU A O 1
ATOM 1687 N N . ARG A 1 218 ? 2.950 6.099 -8.335 1.00 95.75 218 ARG A N 1
ATOM 1688 C CA . ARG A 1 218 ? 3.481 5.549 -9.594 1.00 95.75 218 ARG A CA 1
ATOM 1689 C C . ARG A 1 218 ? 3.093 4.086 -9.766 1.00 95.75 218 ARG A C 1
ATOM 1691 O O . ARG A 1 218 ? 2.640 3.684 -10.841 1.00 95.75 218 ARG A O 1
ATOM 1698 N N . ARG A 1 219 ? 3.196 3.296 -8.695 1.00 93.94 219 ARG A N 1
ATOM 1699 C CA . ARG A 1 219 ? 2.829 1.876 -8.687 1.00 93.94 219 ARG A CA 1
ATOM 1700 C C . ARG A 1 219 ? 1.336 1.676 -8.935 1.00 93.94 219 ARG A C 1
ATOM 1702 O O . ARG A 1 219 ? 0.964 0.838 -9.756 1.00 93.94 219 ARG A O 1
ATOM 1709 N N . ALA A 1 220 ? 0.480 2.471 -8.296 1.00 94.06 220 ALA A N 1
ATOM 1710 C CA . ALA A 1 220 ? -0.964 2.437 -8.510 1.00 94.06 220 ALA A CA 1
ATOM 1711 C C . ALA A 1 220 ? -1.334 2.783 -9.961 1.00 94.06 220 ALA A C 1
ATOM 1713 O O . ALA A 1 220 ? -2.170 2.102 -10.561 1.00 94.06 220 ALA A O 1
ATOM 1714 N N . TRP A 1 221 ? -0.681 3.787 -10.556 1.00 96.38 221 TRP A N 1
ATOM 1715 C CA . TRP A 1 221 ? -0.884 4.129 -11.963 1.00 96.38 221 TRP A CA 1
ATOM 1716 C C . TRP A 1 221 ? -0.416 2.996 -12.884 1.00 96.38 221 TRP A C 1
ATOM 1718 O O . TRP A 1 221 ? -1.211 2.507 -13.693 1.00 96.38 221 TRP A O 1
ATOM 1728 N N . ARG A 1 222 ? 0.814 2.494 -12.710 1.00 94.75 222 ARG A N 1
ATOM 1729 C CA . ARG A 1 222 ? 1.347 1.348 -13.468 1.00 94.75 222 ARG A CA 1
ATOM 1730 C C . ARG A 1 222 ? 0.427 0.124 -13.384 1.00 94.75 222 ARG A C 1
ATOM 1732 O O . ARG A 1 222 ? 0.239 -0.574 -14.377 1.00 94.75 222 ARG A O 1
ATOM 1739 N N . ASN A 1 223 ? -0.204 -0.115 -12.238 1.00 92.44 223 ASN A N 1
ATOM 1740 C CA . ASN A 1 223 ? -1.083 -1.267 -12.023 1.00 92.44 223 ASN A CA 1
ATOM 1741 C C . ASN A 1 223 ? -2.554 -1.017 -12.408 1.00 92.44 223 ASN A C 1
ATOM 1743 O O . ASN A 1 223 ? -3.384 -1.927 -12.318 1.00 92.44 223 ASN A O 1
ATOM 1747 N N . SER A 1 224 ? -2.903 0.181 -12.887 1.00 92.75 224 SER A N 1
ATOM 1748 C CA . SER A 1 224 ? -4.275 0.517 -13.273 1.00 92.75 224 SER A CA 1
ATOM 1749 C C . SER A 1 224 ? -4.707 -0.228 -14.537 1.00 92.75 224 SER A C 1
ATOM 1751 O O . SER A 1 224 ? -4.370 0.144 -15.660 1.00 92.75 224 SER A O 1
ATOM 1753 N N . ARG A 1 225 ? -5.514 -1.282 -14.364 1.00 89.38 225 ARG A N 1
ATOM 1754 C CA . ARG A 1 225 ? -5.978 -2.178 -15.445 1.00 89.38 225 ARG A CA 1
ATOM 1755 C C . ARG A 1 225 ? -6.674 -1.451 -16.604 1.00 89.38 225 ARG A C 1
ATOM 1757 O O . ARG A 1 225 ? -6.666 -1.950 -17.721 1.00 89.38 225 ARG A O 1
ATOM 1764 N N . LYS A 1 226 ? -7.290 -0.296 -16.330 1.00 91.38 226 LYS A N 1
ATOM 1765 C CA . LYS A 1 226 ? -8.075 0.490 -17.296 1.00 91.38 226 LYS A CA 1
ATOM 1766 C C . LYS A 1 226 ? -7.297 1.657 -17.913 1.00 91.38 226 LYS A C 1
ATOM 1768 O O . LYS A 1 226 ? -7.836 2.348 -18.771 1.00 91.38 226 LYS A O 1
ATOM 1773 N N . CYS A 1 227 ? -6.061 1.910 -17.483 1.00 95.88 227 CYS A N 1
ATOM 1774 C CA . CYS A 1 227 ? -5.252 2.986 -18.039 1.00 95.88 227 CYS A CA 1
ATOM 1775 C C . CYS A 1 227 ? -4.457 2.483 -19.253 1.00 95.88 227 CYS A C 1
ATOM 1777 O O . CYS A 1 227 ? -3.694 1.520 -19.157 1.00 95.88 227 CYS A O 1
ATOM 1779 N N . ILE A 1 228 ? -4.617 3.150 -20.399 1.00 96.69 228 ILE A N 1
ATOM 1780 C CA . ILE A 1 228 ? -3.828 2.856 -21.603 1.00 96.69 228 ILE A CA 1
ATOM 1781 C C . ILE A 1 228 ? -2.430 3.493 -21.545 1.00 96.69 228 ILE A C 1
ATOM 1783 O O . ILE A 1 228 ? -1.474 2.918 -22.047 1.00 96.69 228 ILE A O 1
ATOM 1787 N N . MET A 1 229 ? -2.278 4.623 -20.848 1.00 96.50 229 MET A N 1
ATOM 1788 C CA . MET A 1 229 ? -1.024 5.389 -20.750 1.00 96.50 229 MET A CA 1
ATOM 1789 C C . MET A 1 229 ? -0.139 4.973 -19.565 1.00 96.50 229 MET A C 1
ATOM 1791 O O . MET A 1 229 ? 0.526 5.800 -18.948 1.00 96.50 229 MET A O 1
ATOM 1795 N N . ARG A 1 230 ? -0.127 3.685 -19.212 1.00 96.12 230 ARG A N 1
ATOM 1796 C CA . ARG A 1 230 ? 0.655 3.182 -18.065 1.00 96.12 230 ARG A CA 1
ATOM 1797 C C . ARG A 1 230 ? 2.167 3.310 -18.234 1.00 96.12 230 ARG A C 1
ATOM 1799 O O . ARG A 1 230 ? 2.880 3.278 -17.239 1.00 96.12 230 ARG A O 1
ATOM 1806 N N . SER A 1 231 ? 2.647 3.451 -19.467 1.00 94.62 231 SER A N 1
ATOM 1807 C CA . SER A 1 231 ? 4.061 3.678 -19.782 1.00 94.62 231 SER A CA 1
ATOM 1808 C C . SER A 1 231 ? 4.599 4.993 -19.215 1.00 94.62 231 SER A C 1
ATOM 1810 O O . SER A 1 231 ? 5.784 5.073 -18.921 1.00 94.62 231 SER A O 1
ATOM 1812 N N . HIS A 1 232 ? 3.737 5.991 -19.009 1.00 95.50 232 HIS A N 1
ATOM 1813 C CA . HIS A 1 232 ? 4.117 7.320 -18.522 1.00 95.50 232 HIS A CA 1
ATOM 1814 C C . HIS A 1 232 ? 4.074 7.438 -16.992 1.00 95.50 232 HIS A C 1
ATOM 1816 O O . HIS A 1 232 ? 4.140 8.539 -16.456 1.00 95.50 232 HIS A O 1
ATOM 1822 N N . CYS A 1 233 ? 3.957 6.325 -16.254 1.00 94.75 233 CYS A N 1
ATOM 1823 C CA . CYS A 1 233 ? 3.834 6.374 -14.795 1.00 94.75 23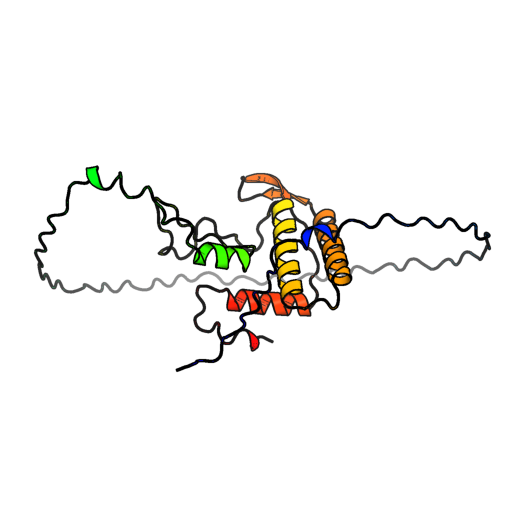3 CYS A CA 1
ATOM 1824 C C . CYS A 1 233 ? 5.036 7.034 -14.100 1.00 94.75 233 CYS A C 1
ATOM 1826 O O . CYS A 1 233 ? 4.866 7.630 -13.042 1.00 94.75 233 CYS A O 1
ATOM 1828 N N . GLU A 1 234 ? 6.228 6.961 -14.695 1.00 94.00 234 GLU A N 1
ATOM 1829 C CA . GLU A 1 234 ? 7.444 7.589 -14.158 1.00 94.00 234 GLU A CA 1
ATOM 1830 C C . GLU A 1 234 ? 7.438 9.120 -14.291 1.00 94.00 234 GLU A C 1
ATOM 1832 O O . GLU A 1 234 ? 8.138 9.807 -13.556 1.00 94.00 234 GLU A O 1
ATOM 1837 N N . GLU A 1 235 ? 6.608 9.676 -15.177 1.00 94.88 235 GLU A N 1
ATOM 1838 C CA . GLU A 1 235 ? 6.491 11.125 -15.388 1.00 94.88 235 GLU A CA 1
ATOM 1839 C C . GLU A 1 235 ? 5.601 11.809 -14.337 1.00 94.88 235 GLU A C 1
ATOM 1841 O O . GLU A 1 235 ? 5.480 13.037 -14.332 1.00 94.88 235 GLU A O 1
ATOM 1846 N N . LEU A 1 236 ? 4.975 11.033 -13.441 1.00 92.06 236 LEU A N 1
ATOM 1847 C CA . LEU A 1 236 ? 4.165 11.557 -12.345 1.00 92.06 236 LEU A CA 1
ATOM 1848 C C . LEU A 1 236 ? 5.041 12.355 -11.366 1.00 92.06 236 LEU A C 1
ATOM 1850 O O . LEU A 1 236 ? 6.030 11.823 -10.849 1.00 92.06 236 LEU A O 1
ATOM 1854 N N . LYS A 1 237 ? 4.646 13.609 -11.121 1.00 84.88 237 LYS A N 1
ATOM 1855 C CA . LYS A 1 237 ? 5.281 14.564 -10.202 1.00 84.88 237 LYS A CA 1
ATOM 1856 C C . LYS A 1 237 ? 4.378 14.864 -9.016 1.00 84.88 237 LYS A C 1
ATOM 1858 O O . LYS A 1 237 ? 3.146 14.940 -9.238 1.00 84.88 237 LYS A O 1
#